Protein AF-A0A9Q5NAJ9-F1 (afdb_monomer)

Mean predicted aligned error: 7.64 Å

InterPro domains:
  IPR003607 HD/PDEase domain [SM00471] (36-168)
  IPR003607 HD/PDEase domain [cd00077] (39-171)

Sequence (338 aa):
MRSSSTNMTVNYPSEAEARVILAAEIFMKQAMATYDPSHDAHHVQRVRRTALAIAKSCVPKPDLLVIELAALLHDVLDKKYVSPQAAIDPCAFLKTFFESVESHVDLLSDGRATLLVKIIENVSWSTEKKLRVQGKITDWHKTCLELHCVQDADRLDAIGAFSIMRCAGYSCTINRPLHVATEDPASGETAVAHFHDKLLKIKDSLKTDLGKKLGHERHNFRHAHLVQTHDLDHPGFKVENLFVAQAHPDLDADRLDAIGAFGIMRCAGYSCTINRPLHVATEDPASGETAVAHFHDKLLKIKDSLKTDLGKKLGHERHNFMLSFLNALNKEYAIVAQ

Structure (mmCIF, N/CA/C/O backbone):
data_AF-A0A9Q5NAJ9-F1
#
_entry.id   AF-A0A9Q5NAJ9-F1
#
loop_
_atom_site.group_PDB
_atom_site.id
_atom_site.type_symbol
_atom_site.label_atom_id
_atom_site.label_alt_id
_atom_site.label_comp_id
_atom_site.label_asym_id
_atom_site.label_entity_id
_atom_site.label_seq_id
_atom_site.pdbx_PDB_ins_code
_atom_site.Cartn_x
_atom_site.Cartn_y
_atom_site.Cartn_z
_atom_site.occupancy
_atom_site.B_iso_or_equiv
_atom_site.auth_seq_id
_atom_site.auth_comp_id
_atom_site.auth_asym_id
_atom_site.auth_atom_id
_atom_site.pdbx_PDB_model_num
ATOM 1 N N . MET A 1 1 ? -40.824 -29.727 23.036 1.00 40.41 1 MET A N 1
ATOM 2 C CA . MET A 1 1 ? -39.988 -28.516 23.177 1.00 40.41 1 MET A CA 1
ATOM 3 C C . MET A 1 1 ? -38.569 -28.834 22.723 1.00 40.41 1 MET A C 1
ATOM 5 O O . MET A 1 1 ? -37.819 -29.450 23.463 1.00 40.41 1 MET A O 1
ATOM 9 N N . ARG A 1 2 ? -38.218 -28.483 21.486 1.00 35.16 2 ARG A N 1
ATOM 10 C CA . ARG A 1 2 ? -36.827 -28.355 21.032 1.00 35.16 2 ARG A CA 1
ATOM 11 C C . ARG A 1 2 ? -36.781 -27.027 20.290 1.00 35.16 2 ARG A C 1
ATOM 13 O O . ARG A 1 2 ? -37.346 -26.928 19.207 1.00 35.16 2 ARG A O 1
ATOM 20 N N . SER A 1 3 ? -36.243 -25.995 20.934 1.00 36.88 3 SER A N 1
ATOM 21 C CA . SER A 1 3 ? -36.006 -24.711 20.287 1.00 36.88 3 SER A CA 1
ATOM 22 C C . SER A 1 3 ? -34.869 -24.900 19.288 1.00 36.88 3 SER A C 1
ATOM 24 O O . SER A 1 3 ? -33.740 -25.217 19.655 1.00 36.88 3 SER A O 1
ATOM 26 N N . SER A 1 4 ? -35.182 -24.751 18.006 1.00 39.50 4 SER A N 1
ATOM 27 C CA . SER A 1 4 ? -34.179 -24.587 16.966 1.00 39.50 4 SER A CA 1
ATOM 28 C C . SER A 1 4 ? -33.559 -23.202 17.136 1.00 39.50 4 SER A C 1
ATOM 30 O O . SER A 1 4 ? -34.142 -22.202 16.718 1.00 39.50 4 SER A O 1
ATOM 32 N N . SER A 1 5 ? -32.398 -23.129 17.785 1.00 39.03 5 SER A N 1
ATOM 33 C CA . SER A 1 5 ? -31.541 -21.949 17.723 1.00 39.03 5 SER A CA 1
ATOM 34 C C . SER A 1 5 ? -31.019 -21.831 16.293 1.00 39.03 5 SER A C 1
ATOM 36 O O . SER A 1 5 ? -30.076 -22.517 15.896 1.00 39.03 5 SER A O 1
ATOM 38 N N . THR A 1 6 ? -31.679 -21.004 15.491 1.00 40.12 6 THR A N 1
ATOM 39 C CA . THR A 1 6 ? -31.156 -20.537 14.212 1.00 40.12 6 THR A CA 1
ATOM 40 C C . THR A 1 6 ? -29.818 -19.856 14.474 1.00 40.12 6 THR A C 1
ATOM 42 O O . THR A 1 6 ? -29.776 -18.786 15.080 1.00 40.12 6 THR A O 1
ATOM 45 N N . ASN A 1 7 ? -28.728 -20.491 14.038 1.00 39.38 7 ASN A N 1
ATOM 46 C CA . ASN A 1 7 ? -27.424 -19.858 13.872 1.00 39.38 7 ASN A CA 1
ATOM 47 C C . ASN A 1 7 ? -27.598 -18.742 12.831 1.00 39.38 7 ASN A C 1
ATOM 49 O O . ASN A 1 7 ? -27.420 -18.966 11.635 1.00 39.38 7 ASN A O 1
ATOM 53 N N . MET A 1 8 ? -28.015 -17.552 13.267 1.00 40.06 8 MET A N 1
ATOM 54 C CA . MET A 1 8 ? -27.885 -16.358 12.446 1.00 40.06 8 MET A CA 1
ATOM 55 C C . MET A 1 8 ? -26.395 -16.059 12.374 1.00 40.06 8 MET A C 1
ATOM 57 O O . MET A 1 8 ? -25.805 -15.530 13.313 1.00 40.06 8 MET A O 1
ATOM 61 N N . THR A 1 9 ? -25.765 -16.452 11.271 1.00 46.22 9 THR A N 1
ATOM 62 C CA . THR A 1 9 ? -24.499 -15.858 10.859 1.00 46.22 9 THR A CA 1
ATOM 63 C C . THR A 1 9 ? -24.754 -14.364 10.733 1.00 46.22 9 THR A C 1
ATOM 65 O O . THR A 1 9 ? -25.388 -13.926 9.773 1.00 46.22 9 THR A O 1
ATOM 68 N N . VAL A 1 10 ? -24.343 -13.587 11.734 1.00 55.72 10 VAL A N 1
ATOM 69 C CA . VAL A 1 10 ? -24.345 -12.130 11.632 1.00 55.72 10 VAL A CA 1
ATOM 70 C C . VAL A 1 10 ? -23.336 -11.805 10.536 1.00 55.72 10 VAL A C 1
ATOM 72 O O . VAL A 1 10 ? -22.127 -11.926 10.737 1.00 55.72 10 VAL A O 1
ATOM 75 N N . ASN A 1 11 ? -23.837 -11.530 9.333 1.00 80.62 11 ASN A N 1
ATOM 76 C CA . ASN A 1 11 ? -22.999 -11.119 8.219 1.00 80.62 11 ASN A CA 1
ATOM 77 C C . ASN A 1 11 ? -22.464 -9.727 8.542 1.00 80.62 11 ASN A C 1
ATOM 79 O O . ASN A 1 11 ? -23.234 -8.794 8.746 1.00 80.62 11 ASN A O 1
ATOM 83 N N . TYR A 1 12 ? -21.143 -9.618 8.612 1.00 88.69 12 TYR A N 1
ATOM 84 C CA . TYR A 1 12 ? -20.464 -8.338 8.685 1.00 88.69 12 TYR A CA 1
ATOM 85 C C . TYR A 1 12 ? -20.396 -7.710 7.281 1.00 88.69 12 TYR A C 1
ATOM 87 O O . TYR A 1 12 ? -20.051 -8.427 6.333 1.00 88.69 12 TYR A O 1
ATOM 95 N N . PRO A 1 13 ? -20.639 -6.396 7.137 1.00 92.81 13 PRO A N 1
ATOM 96 C CA . PRO A 1 13 ? -21.094 -5.469 8.176 1.00 92.81 13 PRO A CA 1
ATOM 97 C C . PRO A 1 13 ? -22.622 -5.500 8.364 1.00 92.81 13 PRO A C 1
ATOM 99 O O . PRO A 1 13 ? -23.375 -5.737 7.419 1.00 92.81 13 PRO A O 1
ATOM 102 N N . SER A 1 14 ? -23.090 -5.187 9.572 1.00 92.06 14 SER A N 1
ATOM 103 C CA . SER A 1 14 ? -24.481 -4.775 9.805 1.00 92.06 14 SER A CA 1
ATOM 104 C C . SER A 1 14 ? -24.778 -3.426 9.133 1.00 92.06 14 SER A C 1
ATOM 106 O O . SER A 1 14 ? -23.869 -2.663 8.806 1.00 92.06 14 SER A O 1
ATOM 108 N N . GLU A 1 15 ? -26.055 -3.070 8.961 1.00 90.50 15 GLU A N 1
ATOM 109 C CA . GLU A 1 15 ? -26.430 -1.778 8.358 1.00 90.50 15 GLU A CA 1
ATOM 110 C C . GLU A 1 15 ? -25.879 -0.568 9.124 1.00 90.50 15 GLU A C 1
ATOM 112 O O . GLU A 1 15 ? -25.517 0.444 8.524 1.00 90.50 15 GLU A O 1
ATOM 117 N N . ALA A 1 16 ? -25.823 -0.658 10.455 1.00 90.12 16 ALA A N 1
ATOM 118 C CA . ALA A 1 16 ? -25.292 0.412 11.289 1.00 90.12 16 ALA A CA 1
ATOM 119 C C . ALA A 1 16 ? -23.770 0.540 11.117 1.00 90.12 16 ALA A C 1
ATOM 121 O O . ALA A 1 16 ? -23.272 1.650 10.944 1.00 90.12 16 ALA A O 1
ATOM 122 N N . GLU A 1 17 ? -23.050 -0.584 11.071 1.00 93.19 17 GLU A N 1
ATOM 123 C CA . GLU A 1 17 ? -21.610 -0.620 10.783 1.00 93.19 17 GLU A CA 1
ATOM 124 C C . GLU A 1 17 ? -21.302 -0.083 9.382 1.00 93.19 17 GLU A C 1
ATOM 126 O O . GLU A 1 17 ? -20.403 0.740 9.222 1.00 93.19 17 GLU A O 1
ATOM 131 N N . ALA A 1 18 ? -22.099 -0.460 8.378 1.00 93.06 18 ALA A N 1
ATOM 132 C CA . ALA A 1 18 ? -21.945 0.014 7.006 1.00 93.06 18 ALA A CA 1
ATOM 133 C C . ALA A 1 18 ? -22.038 1.547 6.897 1.00 93.06 18 ALA A C 1
ATOM 135 O O . ALA A 1 18 ? -21.289 2.150 6.128 1.00 93.06 18 ALA A O 1
ATOM 136 N N . ARG A 1 19 ? -22.902 2.198 7.693 1.00 92.00 19 ARG A N 1
ATOM 137 C CA . ARG A 1 19 ? -22.997 3.670 7.738 1.00 92.00 19 ARG A CA 1
ATOM 138 C C . ARG A 1 19 ? -21.724 4.320 8.277 1.00 92.00 19 ARG A C 1
ATOM 140 O O . ARG A 1 19 ? -21.244 5.285 7.688 1.00 92.00 19 ARG A O 1
ATOM 147 N N . VAL A 1 20 ? -21.158 3.775 9.353 1.00 92.75 20 VAL A N 1
ATOM 148 C CA . VAL A 1 20 ? -19.901 4.278 9.935 1.00 92.75 20 VAL A CA 1
ATOM 149 C C . VAL A 1 20 ? -18.737 4.089 8.965 1.00 92.75 20 VAL A C 1
ATOM 151 O O . VAL A 1 20 ? -17.940 5.003 8.768 1.00 92.75 20 VAL A O 1
ATOM 154 N N . ILE A 1 21 ? -18.660 2.922 8.324 1.00 95.31 21 ILE A N 1
ATOM 155 C CA . ILE A 1 21 ? -17.633 2.606 7.326 1.00 95.31 21 ILE A CA 1
ATOM 156 C C . ILE A 1 21 ? -17.717 3.576 6.142 1.00 95.31 21 ILE A C 1
ATOM 158 O O . ILE A 1 21 ? -16.694 4.109 5.713 1.00 95.31 21 ILE A O 1
ATOM 162 N N . LEU A 1 22 ? -18.925 3.853 5.640 1.00 94.00 22 LEU A N 1
ATOM 163 C CA . LEU A 1 22 ? -19.131 4.821 4.563 1.00 94.00 22 LEU A CA 1
ATOM 164 C C . LEU A 1 22 ? -18.699 6.233 4.980 1.00 94.00 22 LEU A C 1
ATOM 166 O O . LEU A 1 22 ? -18.024 6.916 4.211 1.00 94.00 22 LEU A O 1
ATOM 170 N N . ALA A 1 23 ? -19.043 6.660 6.197 1.00 93.31 23 ALA A N 1
ATOM 171 C CA . ALA A 1 23 ? -18.616 7.952 6.724 1.00 93.31 23 ALA A CA 1
ATOM 172 C C . ALA A 1 23 ? -17.082 8.050 6.814 1.00 93.31 23 ALA A C 1
ATOM 174 O O . ALA A 1 23 ? -16.509 9.047 6.373 1.00 93.31 23 ALA A O 1
ATOM 175 N N . ALA A 1 24 ? -16.410 7.003 7.307 1.00 94.56 24 ALA A N 1
ATOM 176 C CA . ALA A 1 24 ? -14.948 6.941 7.371 1.00 94.56 24 ALA A CA 1
ATOM 177 C C . ALA A 1 24 ? -14.308 6.977 5.977 1.00 94.56 24 ALA A C 1
ATOM 179 O O . ALA A 1 24 ? -13.292 7.639 5.776 1.00 94.56 24 ALA A O 1
ATOM 180 N N . GLU A 1 25 ? -14.908 6.305 4.995 1.00 95.25 25 GLU A N 1
ATOM 181 C CA . GLU A 1 25 ? -14.427 6.322 3.616 1.00 95.25 25 GLU A CA 1
ATOM 182 C C . GLU A 1 25 ? -14.559 7.707 2.967 1.00 95.25 25 GLU A C 1
ATOM 184 O O . GLU A 1 25 ? -13.628 8.156 2.295 1.00 95.25 25 GLU A O 1
ATOM 189 N N . ILE A 1 26 ? -15.685 8.399 3.171 1.00 93.75 26 ILE A N 1
ATOM 190 C CA . ILE A 1 26 ? -15.882 9.775 2.688 1.00 93.75 26 ILE A CA 1
ATOM 191 C C . ILE A 1 26 ? -14.858 10.707 3.337 1.00 93.75 26 ILE A C 1
ATOM 193 O O . ILE A 1 26 ? -14.192 11.472 2.638 1.00 93.75 26 ILE A O 1
ATOM 197 N N . PHE A 1 27 ? -14.699 10.603 4.656 1.00 92.25 27 PHE A N 1
ATOM 198 C CA . PHE A 1 27 ? -13.746 11.398 5.420 1.00 92.25 27 PHE A CA 1
ATOM 199 C C . PHE A 1 27 ? -12.305 11.192 4.939 1.00 92.25 27 PHE A C 1
ATOM 201 O O . PHE A 1 27 ? -11.601 12.159 4.655 1.00 92.25 27 PHE A O 1
ATOM 208 N N . MET A 1 28 ? -11.889 9.935 4.766 1.00 94.50 28 MET A N 1
ATOM 209 C CA . MET A 1 28 ? -10.573 9.579 4.236 1.00 94.50 28 MET A CA 1
ATOM 210 C C . MET A 1 28 ? -10.341 10.186 2.848 1.00 94.50 28 MET A C 1
ATOM 212 O O . MET A 1 28 ? -9.320 10.836 2.629 1.00 94.50 28 MET A O 1
ATOM 216 N N . LYS A 1 29 ? -11.305 10.050 1.925 1.00 93.88 29 LYS A N 1
ATOM 217 C CA . LYS A 1 29 ? -11.188 10.607 0.566 1.00 93.88 29 LYS A CA 1
ATOM 218 C C . LYS A 1 29 ? -11.030 12.126 0.578 1.00 93.88 29 LYS A C 1
ATOM 220 O O . LYS A 1 29 ? -10.260 12.658 -0.214 1.00 93.88 29 LYS A O 1
ATOM 225 N N . GLN A 1 30 ? -11.744 12.819 1.464 1.00 91.19 30 GLN A N 1
ATOM 226 C CA . GLN A 1 30 ? -11.638 14.271 1.610 1.00 91.19 30 GLN A CA 1
ATOM 227 C C . GLN A 1 30 ? -10.281 14.684 2.184 1.00 91.19 30 GLN A C 1
ATOM 229 O O . GLN A 1 30 ? -9.636 15.581 1.645 1.00 91.19 30 GLN A O 1
ATOM 234 N N . ALA A 1 31 ? -9.827 14.016 3.245 1.00 88.69 31 ALA A N 1
ATOM 235 C CA . ALA A 1 31 ? -8.572 14.352 3.907 1.00 88.69 31 ALA A CA 1
ATOM 236 C C . ALA A 1 31 ? -7.336 14.048 3.043 1.00 88.69 31 ALA A C 1
ATOM 238 O O . ALA A 1 31 ? -6.333 14.754 3.129 1.00 88.69 31 ALA A O 1
ATOM 239 N N . MET A 1 32 ? -7.420 13.027 2.187 1.00 91.56 32 MET A N 1
ATOM 240 C CA . MET A 1 32 ? -6.320 12.580 1.329 1.00 91.56 32 MET A CA 1
ATOM 241 C C . MET A 1 32 ? -6.413 13.110 -0.109 1.00 91.56 32 MET A C 1
ATOM 243 O O . MET A 1 32 ? -5.650 12.685 -0.971 1.00 91.56 32 MET A O 1
ATOM 247 N N . ALA A 1 33 ? -7.317 14.055 -0.392 1.00 90.88 33 ALA A N 1
ATOM 248 C CA . ALA A 1 33 ? -7.539 14.581 -1.743 1.00 90.88 33 ALA A CA 1
ATOM 249 C C . ALA A 1 33 ? -6.301 15.261 -2.361 1.00 90.88 33 ALA A C 1
ATOM 251 O O . ALA A 1 33 ? -6.192 15.356 -3.581 1.00 90.88 33 ALA A O 1
ATOM 252 N N . THR A 1 34 ? -5.376 15.744 -1.527 1.00 88.62 34 THR A N 1
ATOM 253 C CA . THR A 1 34 ? -4.128 16.404 -1.945 1.00 88.62 34 THR A CA 1
ATOM 254 C C . THR A 1 34 ? -2.910 15.484 -1.908 1.00 88.62 34 THR A C 1
ATOM 256 O O . THR A 1 34 ? -1.797 15.942 -2.169 1.00 88.62 34 THR A O 1
ATOM 259 N N . TYR A 1 35 ? -3.087 14.216 -1.535 1.00 92.81 35 TYR A N 1
ATOM 260 C CA . TYR A 1 35 ? -1.986 13.266 -1.440 1.00 92.81 35 TYR A CA 1
ATOM 261 C C . TYR A 1 35 ? -1.607 12.812 -2.844 1.00 92.81 35 TYR A C 1
ATOM 263 O O . TYR A 1 35 ? -2.468 12.628 -3.704 1.00 92.81 35 TYR A O 1
ATOM 271 N N . ASP A 1 36 ? -0.312 12.612 -3.076 1.00 92.75 36 ASP A N 1
ATOM 272 C CA . ASP A 1 36 ? 0.135 12.087 -4.358 1.00 92.75 36 ASP A CA 1
ATOM 273 C C . ASP A 1 36 ? -0.191 10.581 -4.484 1.00 92.75 36 ASP A C 1
ATOM 275 O O . ASP A 1 36 ? -0.374 9.896 -3.470 1.00 92.75 36 ASP A O 1
ATOM 279 N N . PRO A 1 37 ? -0.207 10.016 -5.707 1.00 94.19 37 PRO A N 1
ATOM 280 C CA . PRO A 1 37 ? -0.621 8.631 -5.944 1.00 94.19 37 PRO A CA 1
ATOM 281 C C . PRO A 1 37 ? 0.225 7.554 -5.246 1.00 94.19 37 PRO A C 1
ATOM 283 O O . PRO A 1 37 ? -0.131 6.375 -5.242 1.00 94.19 37 PRO A O 1
ATOM 286 N N . SER A 1 38 ? 1.366 7.918 -4.651 1.00 91.81 38 SER A N 1
ATOM 287 C CA . SER A 1 38 ? 2.131 7.010 -3.802 1.00 91.81 38 SER A CA 1
ATOM 288 C C . SER A 1 38 ? 1.541 6.834 -2.399 1.00 91.81 38 SER A C 1
ATOM 290 O O . SER A 1 38 ? 1.956 5.898 -1.724 1.00 91.81 38 SER A O 1
ATOM 292 N N . HIS A 1 39 ? 0.597 7.662 -1.942 1.00 90.06 39 HIS A N 1
ATOM 293 C CA . HIS A 1 39 ? -0.079 7.531 -0.639 1.00 90.06 39 HIS A CA 1
ATOM 294 C C . HIS A 1 39 ? -1.567 7.911 -0.717 1.00 90.06 39 HIS A C 1
ATOM 296 O O . HIS A 1 39 ? -2.147 8.326 0.272 1.00 90.06 39 HIS A O 1
ATOM 302 N N . ASP A 1 40 ? -2.193 7.793 -1.883 1.00 92.38 40 ASP A N 1
ATOM 303 C CA . ASP A 1 40 ? -3.576 8.211 -2.110 1.00 92.38 40 ASP A CA 1
ATOM 304 C C . ASP A 1 40 ? -4.636 7.278 -1.481 1.00 92.38 40 ASP A C 1
ATOM 306 O O . ASP A 1 40 ? -4.357 6.246 -0.860 1.00 92.38 40 ASP A O 1
ATOM 310 N N . ALA A 1 41 ? -5.908 7.614 -1.703 1.00 94.25 41 ALA A N 1
ATOM 311 C CA . ALA A 1 41 ? -7.037 6.788 -1.293 1.00 94.25 41 ALA A CA 1
ATOM 312 C C . ALA A 1 41 ? -6.986 5.358 -1.874 1.00 94.25 41 ALA A C 1
ATOM 314 O O . ALA A 1 41 ? -7.483 4.426 -1.240 1.00 94.25 41 ALA A O 1
ATOM 315 N N . HIS A 1 42 ? -6.381 5.138 -3.049 1.00 93.56 42 HIS A N 1
ATOM 316 C CA . HIS A 1 42 ? -6.270 3.797 -3.626 1.00 93.56 42 HIS A CA 1
ATOM 317 C C . HIS A 1 42 ? -5.324 2.914 -2.811 1.00 93.56 42 HIS A C 1
ATOM 319 O O . HIS A 1 42 ? -5.617 1.731 -2.628 1.00 93.56 42 HIS A O 1
ATOM 325 N N . HIS A 1 43 ? -4.230 3.465 -2.275 1.00 94.62 43 HIS A N 1
ATOM 326 C CA . HIS A 1 43 ? -3.410 2.759 -1.288 1.00 94.62 43 HIS A CA 1
ATOM 327 C C . HIS A 1 43 ? -4.232 2.325 -0.074 1.00 94.62 43 HIS A C 1
ATOM 329 O O . HIS A 1 43 ? -4.221 1.139 0.272 1.00 94.62 43 HIS A O 1
ATOM 335 N N . VAL A 1 44 ? -4.979 3.246 0.532 1.00 95.81 44 VAL A N 1
ATOM 336 C CA . VAL A 1 44 ? -5.785 2.944 1.719 1.00 95.81 44 VAL A CA 1
ATOM 337 C C . VAL A 1 44 ? -6.809 1.849 1.436 1.00 95.81 44 VAL A C 1
ATOM 339 O O . VAL A 1 44 ? -6.976 0.933 2.240 1.00 95.81 44 VAL A O 1
ATOM 342 N N . GLN A 1 45 ? -7.443 1.866 0.262 1.00 94.50 45 GLN A N 1
ATOM 343 C CA . GLN A 1 45 ? -8.372 0.806 -0.132 1.00 94.50 45 GLN A CA 1
ATOM 344 C C . GLN A 1 45 ? -7.679 -0.559 -0.262 1.00 94.50 45 GLN A C 1
ATOM 346 O O . GLN A 1 45 ? -8.233 -1.565 0.185 1.00 94.50 45 GLN A O 1
ATOM 351 N N . ARG A 1 46 ? -6.453 -0.625 -0.806 1.00 95.25 46 ARG A N 1
ATOM 352 C CA . ARG A 1 46 ? -5.687 -1.885 -0.842 1.00 95.25 46 ARG A CA 1
ATOM 353 C C . ARG A 1 46 ? -5.358 -2.395 0.561 1.00 95.25 46 ARG A C 1
ATOM 355 O O . ARG A 1 46 ? -5.510 -3.593 0.818 1.00 95.25 46 ARG A O 1
ATOM 362 N N . VAL A 1 47 ? -4.975 -1.503 1.477 1.00 96.69 47 VAL A N 1
ATOM 363 C CA . VAL A 1 47 ? -4.708 -1.852 2.884 1.00 96.69 47 VAL A CA 1
ATOM 364 C C . VAL A 1 47 ? -5.971 -2.343 3.574 1.00 96.69 47 VAL A C 1
ATOM 366 O O . VAL A 1 47 ? -5.947 -3.427 4.144 1.00 96.69 47 VAL A O 1
ATOM 369 N N . ARG A 1 48 ? -7.091 -1.621 3.463 1.00 97.19 48 ARG A N 1
ATOM 370 C CA . ARG A 1 48 ? -8.397 -2.010 4.024 1.00 97.19 48 ARG A CA 1
ATOM 371 C C . ARG A 1 48 ? -8.774 -3.435 3.651 1.00 97.19 48 ARG A C 1
ATOM 373 O O . ARG A 1 48 ? -9.047 -4.259 4.522 1.00 97.19 48 ARG A O 1
ATOM 380 N N . ARG A 1 49 ? -8.770 -3.745 2.355 1.00 95.81 49 ARG A N 1
ATOM 381 C CA . ARG A 1 49 ? -9.215 -5.057 1.874 1.00 95.81 49 ARG A CA 1
ATOM 382 C C . ARG A 1 49 ? -8.221 -6.161 2.247 1.00 95.81 49 ARG A C 1
ATOM 384 O O . ARG A 1 49 ? -8.640 -7.232 2.676 1.00 95.81 49 ARG A O 1
ATOM 391 N N . THR A 1 50 ? -6.915 -5.878 2.209 1.00 97.00 50 THR A N 1
ATOM 392 C CA . THR A 1 50 ? -5.888 -6.812 2.709 1.00 97.00 50 THR A CA 1
ATOM 393 C C . THR A 1 50 ? -6.050 -7.076 4.210 1.00 97.00 50 THR A C 1
ATOM 395 O O . THR A 1 50 ? -5.992 -8.227 4.638 1.00 97.00 50 THR A O 1
ATOM 398 N N . ALA A 1 51 ? -6.306 -6.041 5.014 1.00 97.94 51 ALA A N 1
ATOM 399 C CA . ALA A 1 51 ? -6.504 -6.156 6.456 1.00 97.94 51 ALA A CA 1
ATOM 400 C C . ALA A 1 51 ? -7.736 -7.007 6.782 1.00 97.94 51 ALA A C 1
ATOM 402 O O . ALA A 1 51 ? -7.660 -7.881 7.641 1.00 97.94 51 ALA A O 1
ATOM 403 N N . LEU A 1 52 ? -8.837 -6.824 6.045 1.00 97.19 52 LEU A N 1
ATOM 404 C CA . LEU A 1 52 ? -10.032 -7.662 6.159 1.00 97.19 52 LEU A CA 1
ATOM 405 C C . LEU A 1 52 ? -9.772 -9.117 5.749 1.00 97.19 52 LEU A C 1
ATOM 407 O O . LEU A 1 52 ? -10.244 -10.029 6.427 1.00 97.19 52 LEU A O 1
ATOM 411 N N . ALA A 1 53 ? -9.021 -9.360 4.672 1.00 96.25 53 ALA A N 1
ATOM 412 C CA . ALA A 1 53 ? -8.653 -10.714 4.256 1.00 96.25 53 ALA A CA 1
ATOM 413 C C . ALA A 1 53 ? -7.820 -11.429 5.335 1.00 96.25 53 ALA A C 1
ATOM 415 O O . ALA A 1 53 ? -8.098 -12.580 5.678 1.00 96.25 53 ALA A O 1
ATOM 416 N N . ILE A 1 54 ? -6.852 -10.723 5.930 1.00 97.19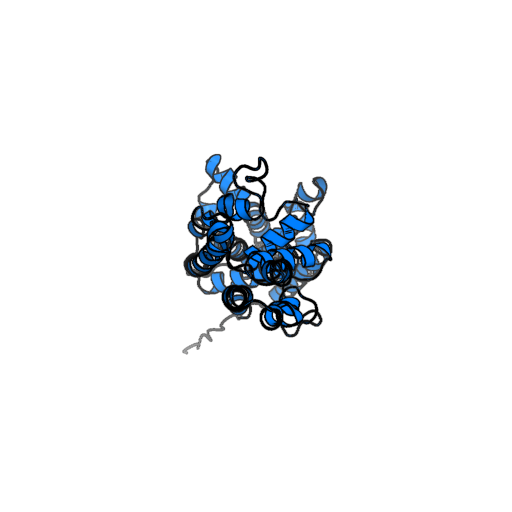 54 ILE A N 1
ATOM 417 C CA . ILE A 1 54 ? -6.068 -11.218 7.068 1.00 97.19 54 ILE A CA 1
ATOM 418 C C . ILE A 1 54 ? -6.981 -11.492 8.264 1.00 97.19 54 ILE A C 1
ATOM 420 O O . ILE A 1 54 ? -6.975 -12.607 8.783 1.00 97.19 54 ILE A O 1
ATOM 424 N N . ALA A 1 55 ? -7.821 -10.535 8.652 1.00 97.19 55 ALA A N 1
ATOM 425 C CA . ALA A 1 55 ? -8.727 -10.656 9.789 1.00 97.19 55 ALA A CA 1
ATOM 426 C C . ALA A 1 55 ? -9.668 -11.864 9.680 1.00 97.19 55 ALA A C 1
ATOM 428 O O . ALA A 1 55 ? -9.847 -12.608 10.644 1.00 97.19 55 ALA A O 1
ATOM 429 N N . LYS A 1 56 ? -10.223 -12.105 8.484 1.00 95.12 56 LYS A N 1
ATOM 430 C CA . LYS A 1 56 ? -11.084 -13.262 8.187 1.00 95.12 56 LYS A CA 1
ATOM 431 C C . LYS A 1 56 ? -10.350 -14.602 8.332 1.00 95.12 56 LYS A C 1
ATOM 433 O O . LYS A 1 56 ? -11.007 -15.610 8.587 1.00 95.12 56 LYS A O 1
ATOM 438 N N . SER A 1 57 ? -9.023 -14.619 8.175 1.00 95.44 57 SER A N 1
ATOM 439 C CA . SER A 1 57 ? -8.182 -15.815 8.332 1.00 95.44 57 SER A CA 1
ATOM 440 C C . SER A 1 57 ? -7.724 -16.081 9.774 1.00 95.44 57 SER A C 1
ATOM 442 O O . SER A 1 57 ? -7.261 -17.181 10.070 1.00 95.44 57 SER A O 1
ATOM 444 N N . CYS A 1 58 ? -7.851 -15.098 10.671 1.00 95.88 58 CYS A N 1
ATOM 445 C CA . CYS A 1 58 ? -7.366 -15.186 12.047 1.00 95.88 58 CYS A CA 1
ATOM 446 C C . CYS A 1 58 ? -8.282 -16.021 12.959 1.00 95.88 58 CYS A C 1
ATOM 448 O O . CYS A 1 58 ? -9.510 -16.016 12.834 1.00 95.88 58 CYS A O 1
ATOM 450 N N . VAL A 1 59 ? -7.662 -16.694 13.936 1.00 93.44 59 VAL A N 1
ATOM 451 C CA . VAL A 1 59 ? -8.337 -17.409 15.028 1.00 93.44 59 VAL A CA 1
ATOM 452 C C . VAL A 1 59 ? -7.651 -17.047 16.359 1.00 93.44 59 VAL A C 1
ATOM 454 O O . VAL A 1 59 ? -6.448 -17.281 16.477 1.00 93.44 59 VAL A O 1
ATOM 457 N N . PRO A 1 60 ? -8.371 -16.508 17.367 1.00 94.62 60 PRO A N 1
ATOM 458 C CA . PRO A 1 60 ? -9.788 -16.124 17.338 1.00 94.62 60 PRO A CA 1
ATOM 459 C C . PRO A 1 60 ? -10.068 -14.991 16.336 1.00 94.62 60 PRO A C 1
ATOM 461 O O . PRO A 1 60 ? -9.150 -14.296 15.902 1.00 94.62 60 PRO A O 1
ATOM 464 N N . LYS A 1 61 ? -11.340 -14.820 15.954 1.00 94.19 61 LYS A N 1
ATOM 465 C CA . LYS A 1 61 ? -11.736 -13.745 15.035 1.00 94.19 61 LYS A CA 1
ATOM 466 C C . LYS A 1 61 ? -11.601 -12.380 15.730 1.00 94.19 61 LYS A C 1
ATOM 468 O O . LYS A 1 61 ? -12.214 -12.219 16.787 1.00 94.19 61 LYS A O 1
ATOM 473 N N . PRO A 1 62 ? -10.840 -11.428 15.162 1.00 96.44 62 PRO A N 1
ATOM 474 C CA . PRO A 1 62 ? -10.750 -10.068 15.685 1.00 96.44 62 PRO A CA 1
ATOM 475 C C . PRO A 1 62 ? -11.989 -9.238 15.315 1.00 96.44 62 PRO A C 1
ATOM 477 O O . PRO A 1 62 ? -12.808 -9.661 14.492 1.00 96.44 62 PRO A O 1
ATOM 480 N N . ASP A 1 63 ? -12.109 -8.041 15.891 1.00 96.75 63 ASP A N 1
ATOM 481 C CA . ASP A 1 63 ? -13.176 -7.097 15.536 1.00 96.75 63 ASP A CA 1
ATOM 482 C C . ASP A 1 63 ? -12.952 -6.522 14.122 1.00 96.75 63 ASP A C 1
ATOM 484 O O . ASP A 1 63 ? -12.020 -5.752 13.870 1.00 96.75 63 ASP A O 1
ATOM 488 N N . LEU A 1 64 ? -13.820 -6.912 13.181 1.00 97.12 64 LEU A N 1
ATOM 489 C CA . LEU A 1 64 ? -13.726 -6.501 11.779 1.00 97.12 64 LEU A CA 1
ATOM 490 C C . LEU A 1 64 ? -13.990 -5.004 11.582 1.00 97.12 64 LEU A C 1
ATOM 492 O O . LEU A 1 64 ? -13.325 -4.399 10.741 1.00 97.12 64 LEU A O 1
ATOM 496 N N . LEU A 1 65 ? -14.887 -4.401 12.372 1.00 96.38 65 LEU A N 1
ATOM 497 C CA . LEU A 1 65 ? -15.180 -2.971 12.289 1.00 96.38 65 LEU A CA 1
ATOM 498 C C . LEU A 1 65 ? -13.965 -2.154 12.717 1.00 96.38 65 LEU A C 1
ATOM 500 O O . LEU A 1 65 ? -13.585 -1.204 12.033 1.00 96.38 65 LEU A O 1
ATOM 504 N N . VAL A 1 66 ? -13.322 -2.542 13.824 1.00 97.00 66 VAL A N 1
ATOM 505 C CA . VAL A 1 66 ? -12.101 -1.874 14.299 1.00 97.00 66 VAL A CA 1
ATOM 506 C C . VAL A 1 66 ? -11.003 -1.955 13.241 1.00 97.00 66 VAL A C 1
ATOM 508 O O . VAL A 1 66 ? -10.356 -0.952 12.953 1.00 97.00 66 VAL A O 1
ATOM 511 N N . ILE A 1 67 ? -10.802 -3.123 12.630 1.00 98.38 67 ILE A N 1
ATOM 512 C CA . ILE A 1 67 ? -9.778 -3.310 11.594 1.00 98.38 67 ILE A CA 1
ATOM 513 C C . ILE A 1 67 ? -10.073 -2.462 10.358 1.00 98.38 67 ILE A C 1
ATOM 515 O O . ILE A 1 67 ? -9.171 -1.808 9.837 1.00 98.38 67 ILE A O 1
ATOM 519 N N . GLU A 1 68 ? -11.318 -2.461 9.888 1.00 98.00 68 GLU A N 1
ATOM 520 C CA . GLU A 1 68 ? -11.713 -1.729 8.688 1.00 98.00 68 GLU A CA 1
ATOM 521 C C . GLU A 1 68 ? -11.595 -0.215 8.871 1.00 98.00 68 GLU A C 1
ATOM 523 O O . GLU A 1 68 ? -11.021 0.462 8.017 1.00 98.00 68 GLU A O 1
ATOM 528 N N . LEU A 1 69 ? -12.065 0.311 10.005 1.00 97.12 69 LEU A N 1
ATOM 529 C CA . LEU A 1 69 ? -11.945 1.731 10.332 1.00 97.12 69 LEU A CA 1
ATOM 530 C C . LEU A 1 69 ? -10.485 2.134 10.573 1.00 97.12 69 LEU A C 1
ATOM 532 O O . LEU A 1 69 ? -10.050 3.161 10.057 1.00 97.12 69 LEU A O 1
ATOM 536 N N . ALA A 1 70 ? -9.700 1.323 11.291 1.00 97.44 70 ALA A N 1
ATOM 537 C CA . ALA A 1 70 ? -8.276 1.595 11.486 1.00 97.44 70 ALA A CA 1
ATOM 538 C C . ALA A 1 70 ? -7.530 1.628 10.149 1.00 97.44 70 ALA A C 1
ATOM 540 O O . ALA A 1 70 ? -6.745 2.541 9.915 1.00 97.44 70 ALA A O 1
ATOM 541 N N . ALA A 1 71 ? -7.802 0.680 9.249 1.00 97.81 71 ALA A N 1
ATOM 542 C CA . ALA A 1 71 ? -7.199 0.664 7.925 1.00 97.81 71 ALA A CA 1
ATOM 543 C C . ALA A 1 71 ? -7.625 1.869 7.071 1.00 97.81 71 ALA A C 1
ATOM 545 O O . ALA A 1 71 ? -6.782 2.435 6.386 1.00 97.81 71 ALA A O 1
ATOM 546 N N . LEU A 1 72 ? -8.888 2.305 7.131 1.00 97.31 72 LEU A N 1
ATOM 547 C CA . LEU A 1 72 ? -9.350 3.507 6.424 1.00 97.31 72 LEU A CA 1
ATOM 548 C C . LEU A 1 72 ? -8.685 4.795 6.930 1.00 97.31 72 LEU A C 1
ATOM 550 O O . LEU A 1 72 ? -8.489 5.725 6.157 1.00 97.31 72 LEU A O 1
ATOM 554 N N . LEU A 1 73 ? -8.342 4.859 8.215 1.00 95.00 73 LEU A N 1
ATOM 555 C CA . LEU A 1 73 ? -7.919 6.100 8.867 1.00 95.00 73 LEU A CA 1
ATOM 556 C C . LEU A 1 73 ? -6.407 6.176 9.143 1.00 95.00 73 LEU A C 1
ATOM 558 O O . LEU A 1 73 ? -5.929 7.232 9.549 1.00 95.00 73 LEU A O 1
ATOM 562 N N . HIS A 1 74 ? -5.650 5.092 8.925 1.00 94.38 74 HIS A N 1
ATOM 563 C CA . HIS A 1 74 ? -4.249 4.987 9.360 1.00 94.38 74 HIS A CA 1
ATOM 564 C C . HIS A 1 74 ? -3.307 6.059 8.789 1.00 94.38 74 HIS A C 1
ATOM 566 O O . HIS A 1 74 ? -2.426 6.529 9.507 1.00 94.38 74 HIS A O 1
ATOM 572 N N . ASP A 1 75 ? -3.526 6.456 7.534 1.00 92.50 75 ASP A N 1
ATOM 573 C CA . ASP A 1 75 ? -2.643 7.355 6.778 1.00 92.50 75 ASP A CA 1
ATOM 574 C C . ASP A 1 75 ? -3.227 8.765 6.585 1.00 92.50 75 ASP A C 1
ATOM 576 O O . ASP A 1 75 ? -2.568 9.638 6.028 1.00 92.50 75 ASP A O 1
ATOM 580 N N . VAL A 1 76 ? -4.430 9.035 7.110 1.00 90.62 76 VAL A N 1
ATOM 581 C CA . VAL A 1 76 ? -5.125 10.336 6.986 1.00 90.62 76 VAL A CA 1
ATOM 582 C C . VAL A 1 76 ? -4.320 11.505 7.580 1.00 90.62 76 VAL A C 1
ATOM 584 O O . VAL A 1 76 ? -4.498 12.660 7.191 1.00 90.62 76 VAL A O 1
ATOM 587 N N . LEU A 1 77 ? -3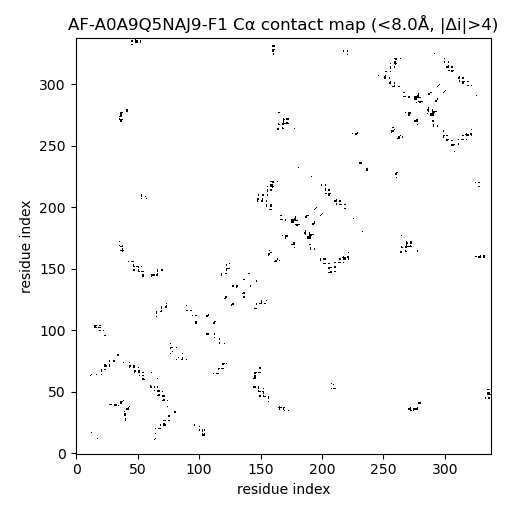.425 11.210 8.522 1.00 85.12 77 LEU A N 1
ATOM 588 C CA . LEU A 1 77 ? -2.564 12.179 9.199 1.00 85.12 77 LEU A CA 1
ATOM 589 C C . LEU A 1 77 ? -1.074 11.906 8.945 1.00 85.12 77 LEU A C 1
ATOM 591 O O . LEU A 1 77 ? -0.235 12.189 9.808 1.00 85.12 77 LEU A O 1
ATOM 595 N N . ASP A 1 78 ? -0.720 11.335 7.787 1.00 83.38 78 ASP A N 1
ATOM 596 C CA . ASP A 1 78 ? 0.687 11.132 7.441 1.00 83.38 78 ASP A CA 1
ATOM 597 C C . ASP A 1 78 ? 1.410 12.492 7.385 1.00 83.38 78 ASP A C 1
ATOM 599 O O . ASP A 1 78 ? 1.068 13.412 6.637 1.00 83.38 78 ASP A O 1
ATOM 603 N N . LYS A 1 79 ? 2.461 12.599 8.202 1.00 82.19 79 LYS A N 1
ATOM 604 C CA . LYS A 1 79 ? 3.289 13.796 8.408 1.00 82.19 79 LYS A CA 1
ATOM 605 C C . LYS A 1 79 ? 3.944 14.326 7.132 1.00 82.19 79 LYS A C 1
ATOM 607 O O . LYS A 1 79 ? 4.455 15.440 7.149 1.00 82.19 79 LYS A O 1
ATOM 612 N N . LYS A 1 80 ? 3.992 13.529 6.062 1.00 81.56 80 LYS A N 1
ATOM 613 C CA . LYS A 1 80 ? 4.470 13.959 4.741 1.00 81.56 80 LYS A CA 1
ATOM 614 C C . LYS A 1 80 ? 3.504 14.934 4.062 1.00 81.56 80 LYS A C 1
ATOM 616 O O . LYS A 1 80 ? 3.957 15.739 3.257 1.00 81.56 80 LYS A O 1
ATOM 621 N N . TYR A 1 81 ? 2.209 14.859 4.376 1.00 82.62 81 TYR A N 1
ATOM 622 C CA . TYR A 1 81 ? 1.152 15.585 3.664 1.00 82.62 81 TYR A CA 1
ATOM 623 C C . TYR A 1 81 ? 0.379 16.562 4.546 1.00 82.62 81 TYR A C 1
ATOM 625 O O . TYR A 1 81 ? -0.203 17.518 4.036 1.00 82.62 81 TYR A O 1
ATOM 633 N N . VAL A 1 82 ? 0.374 16.353 5.863 1.00 81.25 82 VAL A N 1
ATOM 634 C CA . VAL A 1 82 ? -0.285 17.264 6.803 1.00 81.25 82 VAL A CA 1
ATOM 635 C C . VAL A 1 82 ? 0.724 18.173 7.499 1.00 81.25 82 VAL A C 1
ATOM 637 O O . VAL A 1 82 ? 1.883 17.812 7.709 1.00 81.25 82 VAL A O 1
ATOM 640 N N . SER A 1 83 ? 0.282 19.373 7.885 1.00 74.19 83 SER A N 1
ATOM 641 C CA . SER A 1 83 ? 1.130 20.293 8.645 1.00 74.19 83 SER A CA 1
ATOM 642 C C . SER A 1 83 ? 1.518 19.685 10.001 1.00 74.19 83 SER A C 1
ATOM 644 O O . SER A 1 83 ? 0.743 18.908 10.572 1.00 74.19 83 SER A O 1
ATOM 646 N N . PRO A 1 84 ? 2.675 20.065 10.578 1.00 71.19 84 PRO A N 1
ATOM 647 C CA . PRO A 1 84 ? 3.065 19.603 11.904 1.00 71.19 84 PRO A CA 1
ATOM 648 C C . PRO A 1 84 ? 1.973 19.836 12.946 1.00 71.19 84 PRO A C 1
ATOM 650 O O . PRO A 1 84 ? 1.754 18.941 13.750 1.00 71.19 84 PRO A O 1
ATOM 653 N N . GLN A 1 85 ? 1.263 20.974 12.876 1.00 69.25 85 GLN A N 1
ATOM 654 C CA . GLN A 1 85 ? 0.109 21.325 13.714 1.00 69.25 85 GLN A CA 1
ATOM 655 C 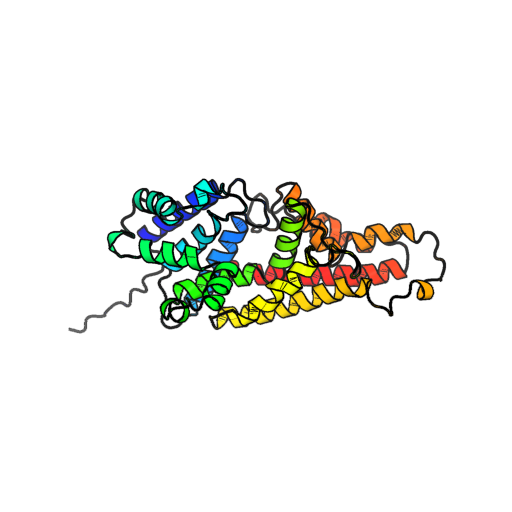C . GLN A 1 85 ? -1.066 20.348 13.579 1.00 69.25 85 GLN A C 1
ATOM 657 O O . GLN A 1 85 ? -1.640 19.962 14.593 1.00 69.25 85 GLN A O 1
ATOM 662 N N . ALA A 1 86 ? -1.408 19.926 12.360 1.00 65.81 86 ALA A N 1
ATOM 663 C CA . ALA A 1 86 ? -2.476 18.952 12.133 1.00 65.81 86 ALA A CA 1
ATOM 664 C C . ALA A 1 86 ? -2.090 17.536 12.607 1.00 65.81 86 ALA A C 1
ATOM 666 O O . ALA A 1 86 ? -2.949 16.779 13.046 1.00 65.81 86 ALA A O 1
ATOM 667 N N . ALA A 1 87 ? -0.797 17.195 12.588 1.00 68.00 87 ALA A N 1
ATOM 668 C CA . ALA A 1 87 ? -0.281 15.910 13.066 1.00 68.00 87 ALA A CA 1
ATOM 669 C C . ALA A 1 87 ? -0.035 15.834 14.589 1.00 68.00 87 ALA A C 1
ATOM 671 O O . ALA A 1 87 ? 0.421 14.787 15.060 1.00 68.00 87 ALA A O 1
ATOM 672 N N . ILE A 1 88 ? -0.258 16.915 15.357 1.00 66.81 88 ILE A N 1
ATOM 673 C CA . ILE A 1 88 ? 0.059 16.954 16.803 1.00 66.81 88 ILE A CA 1
ATOM 674 C C . ILE A 1 88 ? -0.855 16.026 17.597 1.00 66.81 88 ILE A C 1
ATOM 676 O O . ILE A 1 88 ? -0.373 15.339 18.496 1.00 66.81 88 ILE A O 1
ATOM 680 N N . ASP A 1 89 ? -2.147 16.007 17.268 1.00 72.50 89 ASP A N 1
ATOM 681 C CA . ASP A 1 89 ? -3.144 15.264 18.035 1.00 72.50 89 ASP A CA 1
ATOM 682 C C . ASP A 1 89 ? -4.082 14.452 17.123 1.00 72.50 89 ASP A C 1
ATOM 684 O O . ASP A 1 89 ? -5.219 14.857 16.848 1.00 72.50 89 ASP A O 1
ATOM 688 N N . PRO A 1 90 ? -3.613 13.282 16.642 1.00 73.12 90 PRO A N 1
ATOM 689 C CA . PRO A 1 90 ? -4.449 12.341 15.906 1.00 73.12 90 PRO A CA 1
ATOM 690 C C . PRO A 1 90 ? -5.700 11.919 16.672 1.00 73.12 90 PRO A C 1
ATOM 692 O O . PRO A 1 90 ? -6.742 11.680 16.063 1.00 73.12 90 PRO A O 1
ATOM 695 N N . CYS A 1 91 ? -5.611 11.856 18.004 1.00 71.19 91 CYS A N 1
ATOM 696 C CA . CYS A 1 91 ? -6.732 11.504 18.858 1.00 71.19 91 CYS A CA 1
ATOM 697 C C . CYS A 1 91 ? -7.840 12.554 18.751 1.00 71.19 91 CYS A C 1
ATOM 699 O O . CYS A 1 91 ? -8.970 12.199 18.433 1.00 71.19 91 CYS A O 1
ATOM 701 N N . ALA A 1 92 ? -7.532 13.843 18.925 1.00 74.94 92 ALA A N 1
ATOM 702 C CA . ALA A 1 92 ? -8.522 14.917 18.811 1.00 74.94 92 ALA A CA 1
ATOM 703 C C . ALA A 1 92 ? -9.148 15.005 17.408 1.00 74.94 92 ALA A C 1
ATOM 705 O O . ALA A 1 92 ? -10.365 15.172 17.274 1.00 74.94 92 ALA A O 1
ATOM 706 N N . PHE A 1 93 ? -8.334 14.844 16.361 1.00 77.94 93 PHE A N 1
ATOM 707 C CA . PHE A 1 93 ? -8.810 14.878 14.979 1.00 77.94 93 PHE A CA 1
ATOM 708 C C . PHE A 1 93 ? -9.805 13.746 14.688 1.00 77.94 93 PHE A C 1
ATOM 710 O O . PHE A 1 93 ? -10.908 13.988 14.198 1.00 77.94 93 PHE A O 1
ATOM 717 N N . LEU A 1 94 ? -9.457 12.511 15.060 1.00 81.38 94 LEU A N 1
ATOM 718 C CA . LEU A 1 94 ? -10.325 11.350 14.856 1.00 81.38 94 LEU A CA 1
ATOM 719 C C . LEU A 1 94 ? -11.515 11.330 15.816 1.00 81.38 94 LEU A C 1
ATOM 721 O O . LEU A 1 94 ? -12.581 10.838 15.458 1.00 81.38 94 LEU A O 1
ATOM 725 N N . LYS A 1 95 ? -11.375 11.906 17.014 1.00 77.69 95 LYS A N 1
ATOM 726 C CA . LYS A 1 95 ? -12.485 12.054 17.956 1.00 77.69 95 LYS A CA 1
ATOM 727 C C . LYS A 1 95 ? -13.588 12.931 17.377 1.00 77.69 95 LYS A C 1
ATOM 729 O O . LYS A 1 95 ? -14.749 12.558 17.472 1.00 77.69 95 LYS A O 1
ATOM 734 N N . THR A 1 96 ? -13.219 14.025 16.710 1.00 79.44 96 THR A N 1
ATOM 735 C CA . THR A 1 96 ? -14.181 14.883 15.999 1.00 79.44 96 THR A CA 1
ATOM 736 C C . THR A 1 96 ? -14.943 14.089 14.933 1.00 79.44 96 THR A C 1
ATOM 738 O O . THR A 1 96 ? -16.156 14.231 14.805 1.00 79.44 96 THR A O 1
ATOM 741 N N . PHE A 1 97 ? -14.256 13.194 14.211 1.00 85.50 97 PHE A N 1
ATOM 742 C CA . PHE A 1 97 ? -14.917 12.261 13.298 1.00 85.50 97 PHE A CA 1
ATOM 743 C C . PHE A 1 97 ? -15.890 11.332 14.044 1.00 85.50 97 PHE A C 1
ATOM 745 O O . PHE A 1 97 ? -17.066 11.305 13.690 1.00 85.50 97 PHE A O 1
ATOM 752 N N . PHE A 1 98 ? -15.459 10.634 15.100 1.00 83.81 98 PHE A N 1
ATOM 753 C CA . PHE A 1 98 ? -16.327 9.717 15.856 1.00 83.81 98 PHE A CA 1
ATOM 754 C C . PHE A 1 98 ? -17.545 10.407 16.489 1.00 83.81 98 PHE A C 1
ATOM 756 O O . PHE A 1 98 ? -18.612 9.806 16.538 1.00 83.81 98 PHE A O 1
ATOM 763 N N . GLU A 1 99 ? -17.410 11.661 16.926 1.00 82.12 99 GLU A N 1
ATOM 764 C CA . GLU A 1 99 ? -18.516 12.483 17.436 1.00 82.12 99 GLU A CA 1
ATOM 765 C C . GLU A 1 99 ? -19.486 12.930 16.320 1.00 82.12 99 GLU A C 1
ATOM 767 O O . GLU A 1 99 ? -20.667 13.139 16.586 1.00 82.12 99 GLU A O 1
ATOM 772 N N . SER A 1 100 ? -19.019 13.052 15.071 1.00 79.88 100 SER A N 1
ATOM 773 C CA . SER A 1 100 ? -19.842 13.482 13.926 1.00 79.88 100 SER A CA 1
ATOM 774 C C . SER A 1 100 ? -20.639 12.357 13.257 1.00 79.88 100 SER A C 1
ATOM 776 O O . SER A 1 100 ? -21.552 12.627 12.473 1.00 79.88 100 SER A O 1
ATOM 778 N N . VAL A 1 101 ? -20.294 11.093 13.524 1.00 80.62 101 VAL A N 1
ATOM 779 C CA . VAL A 1 101 ? -20.939 9.948 12.877 1.00 80.62 101 VAL A CA 1
ATOM 780 C C . VAL A 1 101 ? -22.256 9.639 13.579 1.00 80.62 101 VAL A C 1
ATOM 782 O O . VAL A 1 101 ? -22.300 8.972 14.610 1.00 80.62 101 VAL A O 1
ATOM 785 N N . GLU A 1 102 ? -23.358 10.076 12.975 1.00 71.62 102 GLU A N 1
ATOM 786 C CA . GLU A 1 102 ? -24.700 9.688 13.401 1.00 71.62 102 GLU A CA 1
ATOM 787 C C . GLU A 1 102 ? -24.957 8.225 12.994 1.00 71.62 102 GLU A C 1
ATOM 789 O O . GLU A 1 102 ? -25.372 7.904 11.877 1.00 71.62 102 GLU A O 1
ATOM 794 N N . SER A 1 103 ? -24.644 7.294 13.894 1.00 69.19 103 SER A N 1
ATOM 795 C CA . SER A 1 103 ? -24.912 5.871 13.699 1.00 69.19 103 SER A CA 1
ATOM 796 C C . SER A 1 103 ? -25.480 5.242 14.965 1.00 69.19 103 SER A C 1
ATOM 798 O O . SER A 1 103 ? -25.251 5.715 16.072 1.00 69.19 103 SER A O 1
ATOM 800 N N . HIS A 1 104 ? -26.187 4.120 14.817 1.00 74.31 104 HIS A N 1
ATOM 801 C CA . HIS A 1 104 ? -26.585 3.299 15.966 1.00 74.31 104 HIS A CA 1
ATOM 802 C C . HIS A 1 104 ? -25.404 2.501 16.562 1.00 74.31 104 HIS A C 1
ATOM 804 O O . HIS A 1 104 ? -25.627 1.613 17.380 1.00 74.31 104 HIS A O 1
ATOM 810 N N . VAL A 1 105 ? -24.164 2.780 16.138 1.00 76.12 105 VAL A N 1
ATOM 811 C CA . VAL A 1 105 ? -22.938 2.201 16.690 1.00 76.12 105 VAL A CA 1
ATOM 812 C C . VAL A 1 105 ? -22.245 3.259 17.547 1.00 76.12 105 VAL A C 1
ATOM 814 O O . VAL A 1 105 ? -21.666 4.210 17.026 1.00 76.12 105 VAL A O 1
ATOM 817 N N . ASP A 1 106 ? -22.279 3.086 18.866 1.00 81.88 106 ASP A N 1
ATOM 818 C CA . ASP A 1 106 ? -21.602 3.991 19.798 1.00 81.88 106 ASP A CA 1
ATOM 819 C C . ASP A 1 106 ? -20.150 3.548 20.033 1.00 81.88 106 ASP A C 1
ATOM 821 O O . ASP A 1 106 ? -19.828 2.893 21.026 1.00 81.88 106 ASP A O 1
ATOM 825 N N . LEU A 1 107 ? -19.272 3.924 19.096 1.00 83.12 107 LEU A N 1
ATOM 826 C CA . LEU A 1 107 ? -17.832 3.640 19.168 1.00 83.12 107 LEU A CA 1
ATOM 827 C C . LEU A 1 107 ? -17.142 4.282 20.383 1.00 83.12 107 LEU A C 1
ATOM 829 O O . LEU A 1 107 ? -16.041 3.868 20.757 1.00 83.12 107 LEU A O 1
ATOM 833 N N . LEU A 1 108 ? -17.723 5.342 20.954 1.00 80.69 108 LEU A N 1
ATOM 834 C CA . LEU A 1 108 ? -17.132 6.062 22.079 1.00 80.69 108 LEU A CA 1
ATOM 835 C C . LEU A 1 108 ? -17.388 5.296 23.375 1.00 80.69 108 LEU A C 1
ATOM 837 O O . LEU A 1 108 ? -16.438 4.985 24.097 1.00 80.69 108 LEU A O 1
ATOM 841 N N . SER A 1 109 ? -18.649 4.958 23.646 1.00 81.62 109 SER A N 1
ATOM 842 C CA . SER A 1 109 ? -19.036 4.288 24.891 1.00 81.62 109 SER A CA 1
ATOM 843 C C . SER A 1 109 ? -18.606 2.820 24.939 1.00 81.62 109 SER A C 1
ATOM 845 O O . SER A 1 109 ? -18.331 2.312 26.025 1.00 81.62 109 SER A O 1
ATOM 847 N N . ASP A 1 110 ? -18.505 2.133 23.795 1.00 85.25 110 ASP A N 1
ATOM 848 C CA . ASP A 1 110 ? -18.044 0.735 23.745 1.00 85.25 110 ASP A CA 1
ATOM 849 C C . ASP A 1 110 ? -16.509 0.576 23.769 1.00 85.25 110 ASP A C 1
ATOM 851 O O . ASP A 1 110 ? -15.990 -0.539 23.858 1.00 85.25 110 ASP A O 1
ATOM 855 N N . GLY A 1 111 ? -15.770 1.691 23.733 1.00 87.06 111 GLY A N 1
ATOM 856 C CA . GLY A 1 111 ? -14.311 1.732 23.822 1.00 87.06 111 GLY A CA 1
ATOM 857 C C . GLY A 1 111 ? -13.570 1.501 22.500 1.00 87.06 111 GLY A C 1
ATOM 858 O O . GLY A 1 111 ? -12.340 1.654 22.470 1.00 87.06 111 GLY A O 1
ATOM 859 N N . ARG A 1 112 ? -14.261 1.197 21.392 1.00 91.75 112 ARG A N 1
ATOM 860 C CA . ARG A 1 112 ? -13.613 0.950 20.092 1.00 91.75 112 ARG A CA 1
ATOM 861 C C . ARG A 1 112 ? -12.911 2.181 19.540 1.00 91.75 112 ARG A C 1
ATOM 863 O O . ARG A 1 112 ? -11.825 2.036 18.990 1.00 91.75 112 ARG A O 1
ATOM 870 N N . ALA A 1 113 ? -13.429 3.388 19.766 1.00 89.62 113 ALA A N 1
ATOM 871 C CA . ALA A 1 113 ? -12.760 4.636 19.384 1.00 89.62 113 ALA A CA 1
ATOM 872 C C . ALA A 1 113 ? -11.372 4.780 20.036 1.00 89.62 113 ALA A C 1
ATOM 874 O O . ALA A 1 113 ? -10.404 5.161 19.378 1.00 89.62 113 ALA A O 1
ATOM 875 N N . THR A 1 114 ? -11.241 4.405 21.314 1.00 90.62 114 THR A N 1
ATOM 876 C CA . THR A 1 114 ? -9.950 4.451 22.023 1.00 90.62 114 THR A CA 1
ATOM 877 C C . THR A 1 114 ? -8.976 3.418 21.456 1.00 90.62 114 THR A C 1
ATOM 879 O O . THR A 1 114 ? -7.795 3.710 21.257 1.00 90.62 114 THR A O 1
ATOM 882 N N . LEU A 1 115 ? -9.465 2.209 21.160 1.00 94.00 115 LEU A N 1
ATOM 883 C CA . LEU A 1 115 ? -8.659 1.172 20.518 1.00 94.00 115 LEU A CA 1
ATOM 884 C C . LEU A 1 115 ? -8.206 1.595 19.110 1.00 94.00 115 LEU A C 1
ATOM 886 O O . LEU A 1 115 ? -7.035 1.412 18.782 1.00 94.00 115 LEU A O 1
ATOM 890 N N . LEU A 1 116 ? -9.092 2.204 18.317 1.00 93.94 116 LEU A N 1
ATOM 891 C CA . LEU A 1 116 ? -8.810 2.711 16.971 1.00 93.94 116 LEU A CA 1
ATOM 892 C C . LEU A 1 116 ? -7.664 3.721 16.971 1.00 93.94 116 LEU A C 1
ATOM 894 O O . LEU A 1 116 ? -6.683 3.524 16.256 1.00 93.94 116 LEU A O 1
ATOM 898 N N . VAL A 1 117 ? -7.748 4.755 17.814 1.00 90.88 117 VAL A N 1
ATOM 899 C CA . VAL A 1 117 ? -6.680 5.761 17.943 1.00 90.88 117 VAL A CA 1
ATOM 900 C C . VAL A 1 117 ? -5.357 5.086 18.303 1.00 90.88 117 VAL A C 1
ATOM 902 O O . VAL A 1 117 ? -4.340 5.313 17.647 1.00 90.88 117 VAL A O 1
ATOM 905 N N . LYS A 1 118 ? -5.375 4.176 19.283 1.00 94.31 118 LYS A N 1
ATOM 906 C CA . LYS A 1 118 ? -4.173 3.458 19.714 1.00 94.31 118 LYS A CA 1
ATOM 907 C C . LYS A 1 118 ? -3.571 2.595 18.599 1.00 94.31 118 LYS A C 1
ATOM 909 O O . LYS A 1 118 ? -2.347 2.497 18.507 1.00 94.31 118 LYS A O 1
ATOM 914 N N . ILE A 1 119 ? -4.392 1.960 17.759 1.00 96.00 119 ILE A N 1
ATOM 915 C CA . ILE A 1 119 ? -3.922 1.196 16.593 1.00 96.00 119 ILE A CA 1
ATOM 916 C C . ILE A 1 119 ? -3.264 2.131 15.578 1.00 96.00 119 ILE A C 1
ATOM 918 O O . ILE A 1 119 ? -2.132 1.867 15.172 1.00 96.00 119 ILE A O 1
ATOM 922 N N . ILE A 1 120 ? -3.931 3.227 15.215 1.00 93.00 120 ILE A N 1
ATOM 923 C CA . ILE A 1 120 ? -3.459 4.188 14.206 1.00 93.00 120 ILE A CA 1
ATOM 924 C C . ILE A 1 120 ? -2.105 4.784 14.608 1.00 93.00 120 ILE A C 1
ATOM 926 O O . ILE A 1 120 ? -1.173 4.808 13.808 1.00 93.00 120 ILE A O 1
ATOM 930 N N . GLU A 1 121 ? -1.924 5.147 15.878 1.00 91.25 121 GLU A N 1
ATOM 931 C CA . GLU A 1 121 ? -0.642 5.663 16.374 1.00 91.25 121 GLU A CA 1
ATOM 932 C C . GLU A 1 121 ? 0.504 4.639 16.308 1.00 91.25 121 GLU A C 1
ATOM 934 O O . GLU A 1 121 ? 1.677 5.017 16.254 1.00 91.25 121 GLU A O 1
ATOM 939 N N . ASN A 1 122 ? 0.187 3.341 16.302 1.00 94.31 122 ASN A N 1
ATOM 940 C CA . ASN A 1 122 ? 1.159 2.251 16.399 1.00 94.31 122 ASN A CA 1
ATOM 941 C C . ASN A 1 122 ? 1.298 1.421 15.116 1.00 94.31 122 ASN A C 1
ATOM 943 O O . ASN A 1 122 ? 2.118 0.502 15.079 1.00 94.31 122 ASN A O 1
ATOM 947 N N . VAL A 1 123 ? 0.556 1.736 14.052 1.00 94.50 123 VAL A N 1
ATOM 948 C CA . VAL A 1 123 ? 0.570 0.965 12.800 1.00 94.50 123 VAL A CA 1
ATOM 949 C C . VAL A 1 123 ? 1.913 1.077 12.061 1.00 94.50 123 VAL A C 1
ATOM 951 O O . VAL A 1 123 ? 2.490 0.077 11.627 1.00 94.50 123 VAL A O 1
ATOM 954 N N . SER A 1 124 ? 2.485 2.281 12.007 1.00 91.25 124 SER A N 1
ATOM 955 C CA . SER A 1 124 ? 3.667 2.564 11.194 1.00 91.25 124 SER A CA 1
ATOM 956 C C . SER A 1 124 ? 4.880 1.722 11.601 1.00 91.25 124 SER A C 1
ATOM 958 O O . SER A 1 124 ? 5.265 1.649 12.774 1.00 91.25 124 SER A O 1
ATOM 960 N N . TRP A 1 125 ? 5.570 1.159 10.603 1.00 90.50 125 TRP 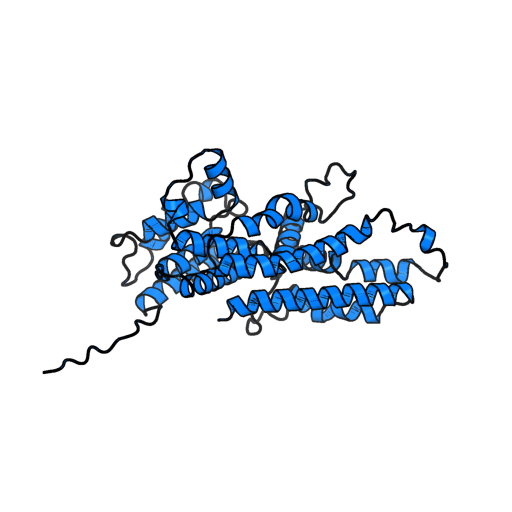A N 1
ATOM 961 C CA . TRP A 1 125 ? 6.835 0.439 10.798 1.00 90.50 125 TRP A CA 1
ATOM 962 C C . TRP A 1 125 ? 7.886 1.274 11.546 1.00 90.50 125 TRP A C 1
ATOM 964 O O . TRP A 1 125 ? 8.605 0.759 12.404 1.00 90.50 125 TRP A O 1
ATOM 974 N N . SER A 1 126 ? 7.968 2.575 11.246 1.00 88.00 126 SER A N 1
ATOM 975 C CA . SER A 1 126 ? 8.933 3.477 11.883 1.00 88.00 126 SER A CA 1
ATOM 976 C C . SER A 1 126 ? 8.628 3.667 13.370 1.00 88.00 126 SER A C 1
ATOM 978 O O . SER A 1 126 ? 9.554 3.681 14.186 1.00 88.00 126 SER A O 1
ATOM 980 N N . THR A 1 127 ? 7.343 3.756 13.733 1.00 91.12 127 THR A N 1
ATOM 981 C CA . THR A 1 127 ? 6.908 3.832 15.132 1.00 91.12 127 THR A CA 1
ATOM 982 C C . THR A 1 127 ? 7.266 2.552 15.876 1.00 91.12 127 THR A C 1
ATOM 984 O O . THR A 1 127 ? 7.931 2.622 16.909 1.00 91.12 127 THR A O 1
ATOM 987 N N . GLU A 1 128 ? 6.927 1.379 15.330 1.00 92.81 128 GLU A N 1
ATOM 988 C CA . GLU A 1 128 ? 7.260 0.105 15.978 1.00 92.81 128 GLU A CA 1
ATOM 989 C C . GLU A 1 128 ? 8.778 -0.062 16.158 1.00 92.81 128 GLU A C 1
ATOM 991 O O . GLU A 1 128 ? 9.238 -0.443 17.237 1.00 92.81 128 GLU A O 1
ATOM 996 N N . LYS A 1 129 ? 9.580 0.274 15.136 1.00 91.38 129 LYS A N 1
ATOM 997 C CA . LYS A 1 129 ? 11.049 0.233 15.223 1.00 91.38 129 LYS A CA 1
ATOM 998 C C . LYS A 1 129 ? 11.566 1.125 16.356 1.00 91.38 129 LYS A C 1
ATOM 1000 O O . LYS A 1 129 ? 12.403 0.680 17.141 1.00 91.38 129 LYS A O 1
ATOM 1005 N N . LYS A 1 130 ? 11.058 2.358 16.467 1.00 93.75 130 LYS A N 1
ATOM 1006 C CA . LYS A 1 130 ? 11.422 3.300 17.538 1.00 93.75 130 LYS A CA 1
ATOM 1007 C C . LYS A 1 130 ? 11.046 2.752 18.917 1.00 93.75 130 LYS A C 1
ATOM 1009 O O . LYS A 1 130 ? 11.880 2.771 19.818 1.00 93.75 130 LYS A O 1
ATOM 1014 N N . LEU A 1 131 ? 9.826 2.241 19.082 1.00 95.25 131 LEU A N 1
ATOM 1015 C CA . LEU A 1 131 ? 9.360 1.674 20.351 1.00 95.25 131 LEU A CA 1
ATOM 1016 C C . LEU A 1 131 ? 10.187 0.456 20.772 1.00 95.25 131 LEU A C 1
ATOM 1018 O O . LEU A 1 131 ? 10.505 0.321 21.951 1.00 95.25 131 LEU A O 1
ATOM 1022 N N . ARG A 1 132 ? 10.593 -0.390 19.817 1.00 93.25 132 ARG A N 1
ATOM 1023 C CA . ARG A 1 132 ? 11.459 -1.549 20.071 1.00 93.25 132 ARG A CA 1
ATOM 1024 C C . ARG A 1 132 ? 12.823 -1.133 20.613 1.00 93.25 132 ARG A C 1
ATOM 1026 O O . ARG A 1 132 ? 13.242 -1.662 21.634 1.00 93.25 132 ARG A O 1
ATOM 1033 N N . VAL A 1 133 ? 13.476 -0.159 19.977 1.00 94.88 133 VAL A N 1
ATOM 1034 C CA . VAL A 1 133 ? 14.774 0.372 20.440 1.00 94.88 133 VAL A CA 1
ATOM 1035 C C . VAL A 1 133 ? 14.655 1.012 21.826 1.00 94.88 133 VAL A C 1
ATOM 1037 O O . VAL A 1 133 ? 15.556 0.881 22.643 1.00 94.88 133 VAL A O 1
ATOM 1040 N N . GLN A 1 134 ? 13.531 1.668 22.115 1.00 96.56 134 GLN A N 1
ATOM 1041 C CA . GLN A 1 134 ? 13.277 2.304 23.411 1.00 96.56 134 GLN A CA 1
ATOM 1042 C C . GLN A 1 134 ? 12.799 1.334 24.506 1.00 96.56 134 GLN A C 1
ATOM 1044 O O . GLN A 1 134 ? 12.517 1.787 25.612 1.00 96.56 134 GLN A O 1
ATOM 1049 N N . GLY A 1 135 ? 12.638 0.037 24.216 1.00 95.81 135 GLY A N 1
ATOM 1050 C CA . GLY A 1 135 ? 12.096 -0.929 25.179 1.00 95.81 135 GLY A CA 1
ATOM 1051 C C . GLY A 1 135 ? 10.626 -0.684 25.556 1.00 95.81 135 GLY A C 1
ATOM 1052 O O . GLY A 1 135 ? 10.182 -1.124 26.608 1.00 95.81 135 GLY A O 1
ATOM 1053 N N . LYS A 1 136 ? 9.859 0.018 24.710 1.00 96.69 136 LYS A N 1
ATOM 1054 C CA . LYS A 1 136 ? 8.458 0.415 24.961 1.00 96.69 136 LYS A CA 1
ATOM 1055 C C . LYS A 1 136 ? 7.418 -0.514 24.327 1.00 96.69 136 LYS A C 1
ATOM 1057 O O . LYS A 1 136 ? 6.229 -0.208 24.327 1.00 96.69 136 LYS A O 1
ATOM 1062 N N . ILE A 1 137 ? 7.848 -1.647 23.774 1.00 96.38 137 ILE A N 1
ATOM 1063 C CA . ILE A 1 137 ? 6.936 -2.674 23.259 1.00 96.38 137 ILE A CA 1
ATOM 1064 C C . ILE A 1 137 ? 6.293 -3.402 24.442 1.00 96.38 137 ILE A C 1
ATOM 1066 O O . ILE A 1 137 ? 6.934 -4.195 25.128 1.00 96.38 137 ILE A O 1
ATOM 1070 N N . THR A 1 138 ? 5.013 -3.126 24.666 1.00 97.00 138 THR A N 1
ATOM 1071 C CA . THR A 1 138 ? 4.195 -3.766 25.708 1.00 97.00 138 THR A CA 1
ATOM 1072 C C . THR A 1 138 ? 3.537 -5.052 25.207 1.00 97.00 138 THR A C 1
ATOM 1074 O O . THR A 1 138 ? 3.546 -5.335 24.008 1.00 97.00 138 THR A O 1
ATOM 1077 N N . ASP A 1 139 ? 2.905 -5.813 26.102 1.00 97.25 139 ASP A N 1
ATOM 1078 C CA . ASP A 1 139 ? 2.200 -7.043 25.718 1.00 97.25 139 ASP A CA 1
ATOM 1079 C C . ASP A 1 139 ? 1.032 -6.787 24.767 1.00 97.25 139 ASP A C 1
ATOM 1081 O O . ASP A 1 139 ? 0.836 -7.562 23.840 1.00 97.25 139 ASP A O 1
ATOM 1085 N N . TRP A 1 140 ? 0.358 -5.638 24.878 1.00 97.31 140 TRP A N 1
ATOM 1086 C CA . TRP A 1 140 ? -0.679 -5.240 23.921 1.00 97.31 140 TRP A CA 1
ATOM 1087 C C . TRP A 1 140 ? -0.165 -5.211 22.471 1.00 97.31 140 TRP A C 1
ATOM 1089 O O . TRP A 1 140 ? -0.841 -5.697 21.570 1.00 97.31 140 TRP A O 1
ATOM 1099 N N . HIS A 1 141 ? 1.063 -4.733 22.233 1.00 97.44 141 HIS A N 1
ATOM 1100 C CA . HIS A 1 141 ? 1.658 -4.726 20.887 1.00 97.44 141 HIS A CA 1
ATOM 1101 C C . HIS A 1 141 ? 1.910 -6.141 20.344 1.00 97.44 141 HIS A C 1
ATOM 1103 O O . HIS A 1 141 ? 1.994 -6.341 19.129 1.00 97.44 141 HIS A O 1
ATOM 1109 N N . LYS A 1 142 ? 2.076 -7.118 21.243 1.00 95.69 142 LYS A N 1
ATOM 1110 C CA . LYS A 1 142 ? 2.361 -8.518 20.920 1.00 95.69 142 LYS A CA 1
ATOM 1111 C C . LYS A 1 142 ? 1.096 -9.364 20.792 1.00 95.69 142 LYS A C 1
ATOM 1113 O O . LYS A 1 142 ? 1.180 -10.421 20.185 1.00 95.69 142 LYS A O 1
ATOM 1118 N N . THR A 1 143 ? -0.036 -8.932 21.350 1.00 96.06 143 THR A N 1
ATOM 1119 C CA . THR A 1 143 ? -1.257 -9.753 21.430 1.00 96.06 143 THR A CA 1
ATOM 1120 C C . THR A 1 143 ? -2.478 -9.156 20.730 1.00 96.06 143 THR A C 1
ATOM 1122 O O . THR A 1 143 ? -3.417 -9.897 20.457 1.00 96.06 143 THR A O 1
ATOM 1125 N N . CYS A 1 144 ? -2.494 -7.856 20.414 1.00 97.81 144 CYS A N 1
ATOM 1126 C CA . CYS A 1 144 ? -3.626 -7.225 19.730 1.00 97.81 144 CYS A CA 1
ATOM 1127 C C . CYS A 1 144 ? -3.687 -7.639 18.251 1.00 97.81 144 CYS A C 1
ATOM 1129 O O . CYS A 1 144 ? -2.897 -7.167 17.430 1.00 97.81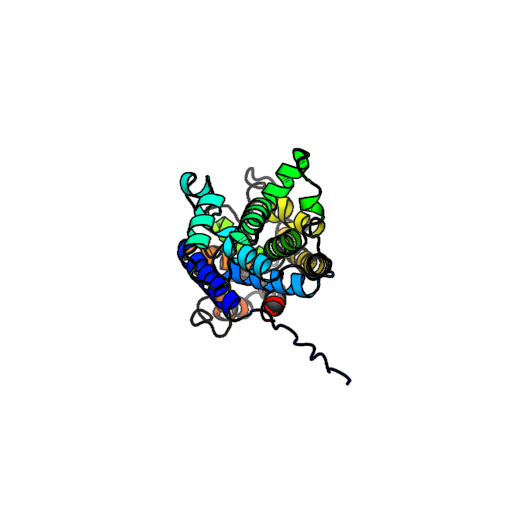 144 CYS A O 1
ATOM 1131 N N . LEU A 1 145 ? -4.649 -8.504 17.917 1.00 97.94 145 LEU A N 1
ATOM 1132 C CA . LEU A 1 145 ? -4.844 -9.016 16.560 1.00 97.94 145 LEU A CA 1
ATOM 1133 C C . LEU A 1 145 ? -5.280 -7.920 15.586 1.00 97.94 145 LEU A C 1
ATOM 1135 O O . LEU A 1 145 ? -4.828 -7.921 14.445 1.00 97.94 145 LEU A O 1
ATOM 1139 N N . GLU A 1 146 ? -6.097 -6.964 16.025 1.00 98.56 146 GLU A N 1
ATOM 1140 C CA . GLU A 1 146 ? -6.547 -5.839 15.204 1.00 98.56 146 GLU A CA 1
ATOM 1141 C C . GLU A 1 146 ? -5.354 -5.001 14.732 1.00 98.56 146 GLU A C 1
ATOM 1143 O O . GLU A 1 146 ? -5.216 -4.733 13.538 1.00 98.56 146 GLU A O 1
ATOM 1148 N N . LEU A 1 147 ? -4.428 -4.678 15.645 1.00 98.44 147 LEU A N 1
ATOM 1149 C CA . LEU A 1 147 ? -3.174 -4.010 15.299 1.00 98.44 147 LEU A CA 1
ATOM 1150 C C . LEU A 1 147 ? -2.370 -4.839 14.292 1.00 98.44 147 LEU A C 1
ATOM 1152 O O . LEU A 1 147 ? -1.857 -4.288 13.323 1.00 98.44 147 LEU A O 1
ATOM 1156 N N . HIS A 1 148 ? -2.238 -6.148 14.516 1.00 98.38 148 HIS A N 1
ATOM 1157 C CA . HIS A 1 148 ? -1.440 -7.019 13.648 1.00 98.38 148 HIS A CA 1
ATOM 1158 C C . HIS A 1 148 ? -2.011 -7.108 12.235 1.00 98.38 148 HIS A C 1
ATOM 1160 O O . HIS A 1 148 ? -1.241 -7.053 11.282 1.00 98.38 148 HIS A O 1
ATOM 1166 N N . CYS A 1 149 ? -3.336 -7.191 12.091 1.00 98.56 149 CYS A N 1
ATOM 1167 C CA . CYS A 1 149 ? -3.995 -7.243 10.786 1.00 98.56 149 CYS A CA 1
ATOM 1168 C C . CYS A 1 149 ? -3.737 -5.965 9.980 1.00 98.56 149 CYS A C 1
ATOM 1170 O O . CYS A 1 149 ? -3.359 -6.042 8.812 1.00 98.56 149 CYS A O 1
ATOM 1172 N N . VAL A 1 150 ? -3.892 -4.793 10.608 1.00 98.38 150 VAL A N 1
ATOM 1173 C CA . VAL A 1 150 ? -3.685 -3.500 9.937 1.00 98.38 150 VAL A CA 1
ATOM 1174 C C . VAL A 1 150 ? -2.199 -3.265 9.650 1.00 98.38 150 VAL A C 1
ATOM 1176 O O . VAL A 1 150 ? -1.847 -2.853 8.548 1.00 98.38 150 VAL A O 1
ATOM 1179 N N . GLN A 1 151 ? -1.309 -3.592 10.594 1.00 97.62 151 GLN A N 1
ATOM 1180 C CA . GLN A 1 151 ? 0.138 -3.481 10.393 1.00 97.62 151 GLN A CA 1
ATOM 1181 C C . GLN A 1 151 ? 0.637 -4.363 9.258 1.00 97.62 151 GLN A C 1
ATOM 1183 O O . GLN A 1 151 ? 1.425 -3.899 8.437 1.00 97.62 151 GLN A O 1
ATOM 1188 N N . ASP A 1 152 ? 0.218 -5.627 9.221 1.00 97.81 152 ASP A N 1
ATOM 1189 C CA . ASP A 1 152 ? 0.622 -6.539 8.159 1.00 97.81 152 ASP A CA 1
ATOM 1190 C C . ASP A 1 152 ? 0.081 -6.075 6.810 1.00 97.81 152 ASP A C 1
ATOM 1192 O O . ASP A 1 152 ? 0.820 -6.107 5.833 1.00 97.81 152 ASP A O 1
ATOM 1196 N N . ALA A 1 153 ? -1.162 -5.592 6.746 1.00 97.44 153 ALA A N 1
ATOM 1197 C CA . ALA A 1 153 ? -1.745 -5.074 5.514 1.00 97.44 153 ALA A CA 1
ATOM 1198 C C . ALA A 1 153 ? -0.998 -3.847 4.961 1.00 97.44 153 ALA A C 1
ATOM 1200 O O . ALA A 1 153 ? -0.651 -3.836 3.778 1.00 97.44 153 ALA A O 1
ATOM 1201 N N . ASP A 1 154 ? -0.692 -2.857 5.806 1.00 96.56 154 ASP A N 1
ATOM 1202 C CA . ASP A 1 154 ? 0.102 -1.679 5.422 1.00 96.56 154 ASP A CA 1
ATOM 1203 C C . ASP A 1 154 ? 1.515 -2.083 4.958 1.00 96.56 154 ASP A C 1
ATOM 1205 O O . ASP A 1 154 ? 1.987 -1.737 3.870 1.00 96.56 154 ASP A O 1
ATOM 1209 N N . ARG A 1 155 ? 2.171 -2.952 5.733 1.00 95.25 155 ARG A N 1
ATOM 1210 C CA . ARG A 1 155 ? 3.497 -3.499 5.412 1.00 95.25 155 ARG A CA 1
ATOM 1211 C C . ARG A 1 155 ? 3.517 -4.294 4.116 1.00 95.25 155 ARG A C 1
ATOM 1213 O O . ARG A 1 155 ? 4.505 -4.227 3.385 1.00 95.25 155 ARG A O 1
ATOM 1220 N N . LEU A 1 156 ? 2.460 -5.052 3.840 1.00 95.25 156 LEU A N 1
ATOM 1221 C CA . LEU A 1 156 ? 2.316 -5.807 2.606 1.00 95.25 156 LEU A CA 1
ATOM 1222 C C . LEU A 1 156 ? 2.234 -4.875 1.403 1.00 95.25 156 LEU A C 1
ATOM 1224 O O . LEU A 1 156 ? 2.885 -5.172 0.408 1.00 95.25 156 LEU A O 1
ATOM 1228 N N . ASP A 1 157 ? 1.504 -3.757 1.476 1.00 94.12 157 ASP A N 1
ATOM 1229 C CA . ASP A 1 157 ? 1.449 -2.766 0.385 1.00 94.12 157 ASP A CA 1
ATOM 1230 C C . ASP A 1 157 ? 2.782 -2.012 0.211 1.00 94.12 157 ASP A C 1
ATOM 1232 O O . ASP A 1 157 ? 3.135 -1.581 -0.888 1.00 94.12 157 ASP A O 1
ATOM 1236 N N . ALA A 1 158 ? 3.585 -1.939 1.277 1.00 90.62 158 ALA A N 1
ATOM 1237 C CA . ALA A 1 158 ? 4.977 -1.499 1.231 1.00 90.62 158 ALA A CA 1
ATOM 1238 C C . ALA A 1 158 ? 5.953 -2.580 0.718 1.00 90.62 158 ALA A C 1
ATOM 1240 O O . ALA A 1 158 ? 7.160 -2.319 0.614 1.00 90.62 158 ALA A O 1
ATOM 1241 N N . ILE A 1 159 ? 5.477 -3.777 0.344 1.00 90.50 159 ILE A N 1
ATOM 1242 C CA . ILE A 1 159 ? 6.264 -4.781 -0.380 1.00 90.50 159 ILE A CA 1
ATOM 1243 C C . ILE A 1 159 ? 5.614 -5.309 -1.661 1.00 90.50 159 ILE A C 1
ATOM 1245 O O . ILE A 1 159 ? 4.438 -5.096 -1.912 1.00 90.50 159 ILE A O 1
ATOM 1249 N N . GLY A 1 160 ? 6.415 -5.937 -2.526 1.00 90.56 160 GLY A N 1
ATOM 1250 C CA . GLY A 1 160 ? 5.938 -6.445 -3.816 1.00 90.56 160 GLY A CA 1
ATOM 1251 C C . GLY A 1 160 ? 5.947 -5.412 -4.946 1.00 90.56 160 GLY A C 1
ATOM 1252 O O . GLY A 1 160 ? 6.777 -4.500 -4.963 1.00 90.56 160 GLY A O 1
ATOM 1253 N N . ALA A 1 161 ? 5.062 -5.593 -5.919 1.00 92.62 161 ALA A N 1
ATOM 1254 C CA . ALA A 1 161 ? 5.001 -4.822 -7.151 1.00 92.62 161 ALA A CA 1
ATOM 1255 C C . ALA A 1 161 ? 4.414 -3.418 -6.940 1.00 92.62 161 ALA A C 1
ATOM 1257 O O . ALA A 1 161 ? 4.979 -2.446 -7.451 1.00 92.62 161 ALA A O 1
ATOM 1258 N N . PHE A 1 162 ? 3.365 -3.270 -6.118 1.00 93.00 162 PHE A N 1
ATOM 1259 C CA . PHE A 1 162 ? 2.851 -1.940 -5.751 1.00 93.00 162 PHE A CA 1
ATOM 1260 C C . PHE A 1 162 ? 3.916 -1.088 -5.064 1.00 93.00 162 PHE A C 1
ATOM 1262 O O . PHE A 1 162 ? 4.078 0.088 -5.388 1.00 93.00 162 PHE A O 1
ATOM 1269 N N . SER A 1 163 ? 4.704 -1.698 -4.179 1.00 91.31 163 SER A N 1
ATOM 1270 C CA . SER A 1 163 ? 5.819 -1.043 -3.497 1.00 91.31 163 SER A CA 1
ATOM 1271 C C . SER A 1 163 ? 6.855 -0.458 -4.454 1.00 91.31 163 SER A C 1
ATOM 1273 O O . SER A 1 163 ? 7.363 0.628 -4.186 1.00 91.31 163 SER A O 1
ATOM 1275 N N . ILE A 1 164 ? 7.156 -1.130 -5.569 1.00 91.75 164 ILE A N 1
ATOM 1276 C CA . ILE A 1 164 ? 8.095 -0.603 -6.567 1.00 91.75 164 ILE A CA 1
ATOM 1277 C C . ILE A 1 164 ? 7.552 0.696 -7.164 1.00 91.75 164 ILE A C 1
ATOM 1279 O O . ILE A 1 164 ? 8.264 1.701 -7.193 1.00 91.75 164 ILE A O 1
ATOM 1283 N N . MET A 1 165 ? 6.276 0.703 -7.566 1.00 94.38 165 MET A N 1
ATOM 1284 C CA . MET A 1 165 ? 5.642 1.905 -8.112 1.00 94.38 165 MET A CA 1
ATOM 1285 C C . MET A 1 165 ? 5.548 3.020 -7.076 1.00 94.38 165 MET A C 1
ATOM 1287 O O . MET A 1 165 ? 5.897 4.154 -7.373 1.00 94.38 165 MET A O 1
ATOM 1291 N N . ARG A 1 166 ? 5.123 2.706 -5.850 1.00 94.19 166 ARG A N 1
ATOM 1292 C CA . ARG A 1 166 ? 4.971 3.692 -4.776 1.00 94.19 166 ARG A CA 1
ATOM 1293 C C . ARG A 1 166 ? 6.306 4.287 -4.345 1.00 94.19 166 ARG A C 1
ATOM 1295 O O . ARG A 1 166 ? 6.395 5.493 -4.149 1.00 94.19 166 ARG A O 1
ATOM 1302 N N . CYS A 1 167 ? 7.351 3.467 -4.232 1.00 92.44 167 CYS A N 1
ATOM 1303 C CA . CYS A 1 167 ? 8.689 3.932 -3.877 1.00 92.44 167 CYS A CA 1
ATOM 1304 C C . CYS A 1 167 ? 9.251 4.868 -4.952 1.00 92.44 167 CYS A C 1
ATOM 1306 O O . CYS A 1 167 ? 9.792 5.921 -4.615 1.00 92.44 167 CYS A O 1
ATOM 1308 N N . ALA A 1 168 ? 9.098 4.518 -6.232 1.00 93.25 168 ALA A N 1
ATOM 1309 C CA . ALA A 1 168 ? 9.516 5.376 -7.336 1.00 93.25 168 ALA A CA 1
ATOM 1310 C C . ALA A 1 168 ? 8.669 6.656 -7.422 1.00 93.25 168 ALA A C 1
ATOM 1312 O O . ALA A 1 168 ? 9.222 7.745 -7.534 1.00 93.25 168 ALA A O 1
ATOM 1313 N N . GLY A 1 169 ? 7.349 6.520 -7.285 1.00 94.00 169 GLY A N 1
ATOM 1314 C CA . GLY A 1 169 ? 6.378 7.609 -7.225 1.00 94.00 169 GLY A CA 1
ATOM 1315 C C . GLY A 1 169 ? 6.748 8.654 -6.183 1.00 94.00 169 GLY A C 1
ATOM 1316 O O . GLY A 1 169 ? 7.028 9.796 -6.533 1.00 94.00 169 GLY A O 1
ATOM 1317 N N . TYR A 1 170 ? 6.852 8.226 -4.923 1.00 93.06 170 TYR A N 1
ATOM 1318 C CA . TYR A 1 170 ? 7.228 9.099 -3.814 1.00 93.06 170 TYR A CA 1
ATOM 1319 C C . TYR A 1 170 ? 8.623 9.703 -3.999 1.00 93.06 170 TYR A C 1
ATOM 1321 O O . TYR A 1 170 ? 8.839 10.875 -3.718 1.00 93.06 170 TYR A O 1
ATOM 1329 N N . SER A 1 171 ? 9.589 8.915 -4.484 1.00 92.69 171 SER A N 1
ATOM 1330 C CA . SER A 1 171 ? 10.943 9.429 -4.718 1.00 92.69 171 SER A CA 1
ATOM 1331 C C . SER A 1 171 ? 10.927 10.560 -5.745 1.00 92.69 171 SER A C 1
ATOM 1333 O O . SER A 1 171 ? 11.513 11.607 -5.496 1.00 92.69 171 SER A O 1
ATOM 1335 N N . CYS A 1 172 ? 10.195 10.413 -6.850 1.00 92.81 172 CYS A N 1
ATOM 1336 C CA . CYS A 1 172 ? 10.077 11.470 -7.849 1.00 92.81 172 CYS A CA 1
ATOM 1337 C C . CYS A 1 172 ? 9.312 12.701 -7.340 1.00 92.81 172 CYS A C 1
ATOM 1339 O O . CYS A 1 172 ? 9.715 13.813 -7.672 1.00 92.81 172 CYS A O 1
ATOM 1341 N N . THR A 1 173 ? 8.263 12.544 -6.522 1.00 91.94 173 THR A N 1
ATOM 1342 C CA . THR A 1 173 ? 7.513 13.699 -5.986 1.00 91.94 173 THR A CA 1
ATOM 1343 C C . THR A 1 173 ? 8.350 14.560 -5.043 1.00 91.94 173 THR A C 1
ATOM 1345 O O . THR A 1 173 ? 8.172 15.775 -5.021 1.00 91.94 173 THR A O 1
ATOM 1348 N N . ILE A 1 174 ? 9.318 13.970 -4.334 1.00 91.25 174 ILE A N 1
ATOM 1349 C CA . ILE A 1 174 ? 10.269 14.705 -3.479 1.00 91.25 174 ILE A CA 1
ATOM 1350 C C . ILE A 1 174 ? 11.616 15.001 -4.159 1.00 91.25 174 ILE A C 1
ATOM 1352 O O . ILE A 1 174 ? 12.559 15.414 -3.487 1.00 91.25 174 ILE A O 1
ATOM 1356 N N . ASN A 1 175 ? 11.728 14.773 -5.472 1.00 91.31 175 ASN A N 1
ATOM 1357 C CA . ASN A 1 175 ? 12.955 14.959 -6.256 1.00 91.31 175 ASN A CA 1
ATOM 1358 C C . ASN A 1 175 ? 14.172 14.148 -5.752 1.00 91.31 175 ASN A C 1
ATOM 1360 O O . ASN A 1 175 ? 15.315 14.601 -5.790 1.00 91.31 175 ASN A O 1
ATOM 1364 N N . ARG A 1 176 ? 13.924 12.926 -5.275 1.00 91.38 176 ARG A N 1
ATOM 1365 C CA . ARG A 1 176 ? 14.940 11.934 -4.921 1.00 91.38 176 ARG A CA 1
ATOM 1366 C C . ARG A 1 176 ? 15.313 11.080 -6.146 1.00 91.38 176 ARG A C 1
ATOM 1368 O O . ARG A 1 176 ? 14.405 10.564 -6.805 1.00 91.38 176 ARG A O 1
ATOM 1375 N N . PRO A 1 177 ? 16.610 10.839 -6.422 1.00 90.12 177 PRO A N 1
ATOM 1376 C CA . PRO A 1 177 ? 17.030 9.965 -7.515 1.00 90.12 177 PRO A CA 1
ATOM 1377 C C . PRO A 1 177 ? 16.491 8.535 -7.380 1.00 90.12 177 PRO A C 1
ATOM 1379 O O . PRO A 1 177 ? 16.394 7.977 -6.284 1.00 90.12 177 PRO A O 1
ATOM 1382 N N . LEU A 1 178 ? 16.175 7.903 -8.513 1.00 88.50 178 LEU A N 1
ATOM 1383 C CA . LEU A 1 178 ? 15.756 6.499 -8.520 1.00 88.50 178 LEU A CA 1
ATOM 1384 C C . LEU A 1 178 ? 16.939 5.565 -8.231 1.00 88.50 178 LEU A C 1
ATOM 1386 O O . LEU A 1 178 ? 16.806 4.655 -7.417 1.00 88.50 178 LEU A O 1
ATOM 1390 N N . HIS A 1 179 ? 18.084 5.832 -8.860 1.00 86.56 179 HIS A N 1
ATOM 1391 C CA . HIS A 1 179 ? 19.354 5.122 -8.708 1.00 86.56 179 HIS A CA 1
ATOM 1392 C C . HIS A 1 179 ? 20.505 6.076 -9.039 1.00 86.56 179 HIS A C 1
ATOM 1394 O O . HIS A 1 179 ? 20.323 6.985 -9.850 1.00 86.56 179 HIS A O 1
ATOM 1400 N N . VAL A 1 180 ? 21.663 5.851 -8.430 1.00 84.00 180 VAL A N 1
ATOM 1401 C CA . VAL A 1 180 ? 22.947 6.478 -8.774 1.00 84.00 180 VAL A CA 1
ATOM 1402 C C . VAL A 1 180 ? 24.047 5.425 -8.616 1.00 84.00 180 VAL A C 1
ATOM 1404 O O . VAL A 1 180 ? 23.819 4.399 -7.973 1.00 84.00 180 VAL A O 1
ATOM 1407 N N . ALA A 1 181 ? 25.227 5.669 -9.189 1.00 81.69 181 ALA A N 1
ATOM 1408 C CA . ALA A 1 181 ? 26.371 4.769 -9.045 1.00 81.69 181 ALA A CA 1
ATOM 1409 C C . ALA A 1 181 ? 26.749 4.562 -7.565 1.00 81.69 181 ALA A C 1
ATOM 1411 O O . ALA A 1 181 ? 26.519 5.434 -6.725 1.00 81.69 181 ALA A O 1
ATOM 1412 N N . THR A 1 182 ? 27.352 3.417 -7.240 1.00 78.50 182 THR A N 1
ATOM 1413 C CA . THR A 1 182 ? 27.663 3.044 -5.845 1.00 78.50 182 THR A CA 1
ATOM 1414 C C . THR A 1 182 ? 28.651 4.015 -5.192 1.00 78.50 182 THR A C 1
ATOM 1416 O O . THR A 1 182 ? 28.605 4.247 -3.987 1.00 78.50 182 THR A O 1
ATOM 1419 N N . GLU A 1 183 ? 29.531 4.613 -5.989 1.00 81.81 183 GLU A N 1
ATOM 1420 C CA . GLU A 1 183 ? 30.538 5.579 -5.558 1.00 81.81 183 GLU A CA 1
ATOM 1421 C C . GLU A 1 183 ? 29.963 6.989 -5.353 1.00 81.81 183 GLU A C 1
ATOM 1423 O O . GLU A 1 183 ? 30.637 7.852 -4.787 1.00 81.81 183 GLU A O 1
ATOM 1428 N N . ASP A 1 184 ? 28.735 7.242 -5.814 1.00 86.31 184 ASP A N 1
ATOM 1429 C CA . ASP A 1 184 ? 28.084 8.538 -5.671 1.00 86.31 184 ASP A CA 1
ATOM 1430 C C . ASP A 1 184 ? 27.729 8.793 -4.190 1.00 86.31 184 ASP A C 1
ATOM 1432 O O . ASP A 1 184 ? 27.154 7.915 -3.529 1.00 86.31 184 ASP A O 1
ATOM 1436 N N . PRO A 1 185 ? 28.020 9.988 -3.638 1.00 86.88 185 PRO A N 1
ATOM 1437 C CA . PRO A 1 185 ? 27.638 10.345 -2.272 1.00 86.88 185 PRO A CA 1
ATOM 1438 C C . PRO A 1 185 ? 26.134 10.207 -1.980 1.00 86.88 185 PRO A C 1
ATOM 1440 O O . PRO A 1 185 ? 25.756 9.967 -0.834 1.00 86.88 185 PRO A O 1
ATOM 1443 N N . ALA A 1 186 ? 25.278 10.339 -2.998 1.00 83.50 186 ALA A N 1
ATOM 1444 C CA . ALA A 1 186 ? 23.829 10.194 -2.899 1.00 83.50 186 ALA A CA 1
ATOM 1445 C C . ALA A 1 186 ? 23.346 8.734 -2.990 1.00 83.50 186 ALA A C 1
ATOM 1447 O O . ALA A 1 186 ? 22.139 8.494 -2.928 1.00 83.50 186 ALA A O 1
ATOM 1448 N N . SER A 1 187 ? 24.243 7.747 -3.111 1.00 82.00 187 SER A N 1
ATOM 1449 C CA . SER A 1 187 ? 23.895 6.319 -3.231 1.00 82.00 187 SER A CA 1
ATOM 1450 C C . SER A 1 187 ? 22.993 5.820 -2.100 1.00 82.00 187 SER A C 1
ATOM 1452 O O . SER A 1 187 ? 22.071 5.049 -2.360 1.00 82.00 187 SER A O 1
ATOM 1454 N N . GLY A 1 188 ? 23.174 6.324 -0.874 1.00 82.12 188 GLY A N 1
ATOM 1455 C CA . GLY A 1 188 ? 22.321 6.018 0.282 1.00 82.12 188 GLY A CA 1
ATOM 1456 C C . GLY A 1 188 ? 20.946 6.703 0.281 1.00 82.12 188 GLY A C 1
ATOM 1457 O O . GLY A 1 188 ? 20.074 6.340 1.066 1.00 82.12 188 GLY A O 1
ATOM 1458 N N . GLU A 1 189 ? 20.716 7.671 -0.604 1.00 86.44 189 GLU A N 1
ATOM 1459 C CA . GLU A 1 189 ? 19.496 8.480 -0.665 1.00 86.44 189 GLU A CA 1
ATOM 1460 C C . GLU A 1 189 ? 18.739 8.274 -1.983 1.00 86.44 189 GLU A C 1
ATOM 1462 O O . GLU A 1 189 ? 18.191 9.210 -2.554 1.00 86.44 189 GLU A O 1
ATOM 1467 N N . THR A 1 190 ? 18.661 7.034 -2.469 1.00 87.50 190 THR A N 1
ATOM 1468 C CA . THR A 1 190 ? 17.920 6.686 -3.694 1.00 87.50 190 THR A CA 1
ATOM 1469 C C . THR A 1 190 ? 16.666 5.855 -3.428 1.00 87.50 190 THR A C 1
ATOM 1471 O O . THR A 1 190 ? 16.476 5.289 -2.346 1.00 87.50 190 THR A O 1
ATOM 1474 N N . ALA A 1 191 ? 15.784 5.749 -4.428 1.00 86.50 191 ALA A N 1
ATOM 1475 C CA . ALA A 1 191 ? 14.673 4.797 -4.385 1.00 86.50 191 ALA A CA 1
ATOM 1476 C C . ALA A 1 191 ? 15.186 3.351 -4.252 1.00 86.50 191 ALA A C 1
ATOM 1478 O O . ALA A 1 191 ? 14.642 2.578 -3.460 1.00 86.50 191 ALA A O 1
ATOM 1479 N N . VAL A 1 192 ? 16.259 3.001 -4.975 1.00 84.00 192 VAL A N 1
ATOM 1480 C CA . VAL A 1 192 ? 16.884 1.673 -4.892 1.00 84.00 192 VAL A CA 1
ATOM 1481 C C . VAL A 1 192 ? 17.446 1.404 -3.494 1.00 84.00 192 VAL A C 1
ATOM 1483 O O . VAL A 1 192 ? 17.118 0.376 -2.900 1.00 84.00 192 VAL A O 1
ATOM 1486 N N . ALA A 1 193 ? 18.190 2.344 -2.906 1.00 82.81 193 ALA A N 1
ATOM 1487 C CA . ALA A 1 193 ? 18.701 2.213 -1.539 1.00 82.81 193 ALA A CA 1
ATOM 1488 C C . ALA A 1 193 ? 17.580 2.041 -0.505 1.00 82.81 193 ALA A C 1
ATOM 1490 O O . ALA A 1 193 ? 17.687 1.215 0.406 1.00 82.81 193 ALA A O 1
ATOM 1491 N N . HIS A 1 194 ? 16.441 2.718 -0.697 1.00 82.12 194 HIS A N 1
ATOM 1492 C CA . HIS A 1 194 ? 15.284 2.549 0.180 1.00 82.12 194 HIS A CA 1
ATOM 1493 C C . HIS A 1 194 ? 14.751 1.103 0.207 1.00 82.12 194 HIS A C 1
ATOM 1495 O O . HIS A 1 194 ? 14.293 0.635 1.263 1.00 82.12 194 HIS A O 1
ATOM 1501 N N . PHE A 1 195 ? 14.848 0.358 -0.906 1.00 79.00 195 PHE A N 1
ATOM 1502 C CA . PHE A 1 195 ? 14.513 -1.070 -0.908 1.00 79.00 195 PHE A CA 1
ATOM 1503 C C . PHE A 1 195 ? 15.399 -1.850 0.067 1.00 79.00 195 PHE A C 1
ATOM 1505 O O . PHE A 1 195 ? 14.870 -2.648 0.849 1.00 79.00 195 PHE A O 1
ATOM 1512 N N . HIS A 1 196 ? 16.709 -1.598 0.060 1.00 75.62 196 HIS A N 1
ATOM 1513 C CA . HIS A 1 196 ? 17.679 -2.291 0.911 1.00 75.62 196 HIS A CA 1
ATOM 1514 C C . HIS A 1 196 ? 17.535 -1.923 2.393 1.00 75.62 196 HIS A C 1
ATOM 1516 O O . HIS A 1 196 ? 17.529 -2.798 3.266 1.00 75.62 196 HIS A O 1
ATOM 1522 N N . ASP A 1 197 ? 17.344 -0.640 2.689 1.00 74.69 197 ASP A N 1
ATOM 1523 C CA . ASP A 1 197 ? 17.360 -0.139 4.062 1.00 74.69 197 ASP A CA 1
ATOM 1524 C C . ASP A 1 197 ? 16.136 -0.526 4.876 1.00 74.69 197 ASP A C 1
ATOM 1526 O O . ASP A 1 197 ? 16.245 -0.834 6.073 1.00 74.69 197 ASP A O 1
ATOM 1530 N N . LYS A 1 198 ? 14.969 -0.492 4.233 1.00 78.38 198 LYS A N 1
ATOM 1531 C CA . LYS A 1 198 ? 13.683 -0.693 4.894 1.00 78.38 198 LYS A CA 1
ATOM 1532 C C . LYS A 1 198 ? 12.951 -1.881 4.309 1.00 78.38 198 LYS A C 1
ATOM 1534 O O . LYS A 1 198 ? 12.596 -2.803 5.040 1.00 78.38 198 LYS A O 1
ATOM 1539 N N . LEU A 1 199 ? 12.700 -1.858 3.006 1.00 77.31 199 LEU A N 1
ATOM 1540 C CA . LEU A 1 199 ? 11.628 -2.670 2.450 1.00 77.31 199 LEU A CA 1
ATOM 1541 C C . LEU A 1 199 ? 11.957 -4.170 2.459 1.00 77.31 199 LEU A C 1
ATOM 1543 O O . LEU A 1 199 ? 11.055 -4.981 2.679 1.00 77.31 199 LEU A O 1
ATOM 1547 N N . LEU A 1 200 ? 13.228 -4.561 2.305 1.00 75.56 200 LEU A N 1
ATOM 1548 C CA . LEU A 1 200 ? 13.665 -5.959 2.441 1.00 75.56 200 LEU A CA 1
ATOM 1549 C C . LEU A 1 200 ? 13.455 -6.528 3.852 1.00 75.56 200 LEU A C 1
ATOM 1551 O O . LEU A 1 200 ? 13.211 -7.724 3.983 1.00 75.56 200 LEU A O 1
ATOM 1555 N N . LYS A 1 201 ? 13.480 -5.679 4.884 1.00 82.19 201 LYS A N 1
ATOM 1556 C CA . LYS A 1 201 ? 13.344 -6.073 6.297 1.00 82.19 201 LYS A CA 1
ATOM 1557 C C . LYS A 1 201 ? 11.885 -6.202 6.741 1.00 82.19 201 LYS A C 1
ATOM 1559 O O . LYS A 1 201 ? 11.615 -6.657 7.848 1.00 82.19 201 LYS A O 1
ATOM 1564 N N . ILE A 1 202 ? 10.932 -5.772 5.908 1.00 84.69 202 ILE A N 1
ATOM 1565 C CA . ILE A 1 202 ? 9.509 -5.755 6.267 1.00 84.69 202 ILE A CA 1
ATOM 1566 C C . ILE A 1 202 ? 8.945 -7.171 6.404 1.00 84.69 202 ILE A C 1
ATOM 1568 O O . ILE A 1 202 ? 8.187 -7.412 7.344 1.00 84.69 202 ILE A O 1
ATOM 1572 N N . LYS A 1 203 ? 9.330 -8.112 5.528 1.00 86.56 203 LYS A N 1
ATOM 1573 C CA . LYS A 1 203 ? 8.791 -9.484 5.556 1.00 86.56 203 LYS A CA 1
ATOM 1574 C C . LYS A 1 203 ? 9.001 -10.183 6.906 1.00 86.56 203 LYS A C 1
ATOM 1576 O O . LYS A 1 203 ? 8.118 -10.895 7.363 1.00 86.56 203 LYS A O 1
ATOM 1581 N N . ASP A 1 204 ? 10.118 -9.897 7.574 1.00 88.00 204 ASP A N 1
ATOM 1582 C CA . ASP A 1 204 ? 10.494 -10.506 8.854 1.00 88.00 204 ASP A CA 1
ATOM 1583 C C . ASP A 1 204 ? 9.763 -9.857 10.043 1.00 88.00 204 ASP A C 1
ATOM 1585 O O . ASP A 1 204 ? 9.880 -10.301 11.181 1.00 88.00 204 ASP A O 1
ATOM 1589 N N . SER A 1 205 ? 9.008 -8.785 9.784 1.00 90.81 205 SER A N 1
ATOM 1590 C CA . SER A 1 205 ? 8.213 -8.059 10.775 1.00 90.81 205 SER A CA 1
ATOM 1591 C C . SER A 1 205 ? 6.709 -8.336 10.675 1.00 90.81 205 SER A C 1
ATOM 1593 O O . SER A 1 205 ? 5.945 -7.722 11.420 1.00 90.81 205 SER A O 1
ATOM 1595 N N . LEU A 1 206 ? 6.288 -9.216 9.758 1.00 95.62 206 LEU A N 1
ATOM 1596 C CA . LEU A 1 206 ? 4.891 -9.620 9.587 1.00 95.62 206 LEU A CA 1
ATOM 1597 C C . LEU A 1 206 ? 4.477 -10.594 10.694 1.00 95.62 206 LEU A C 1
ATOM 1599 O O . LEU A 1 206 ? 5.245 -11.476 11.089 1.00 95.62 206 LEU A O 1
ATOM 1603 N N . LYS A 1 207 ? 3.265 -10.425 11.217 1.00 95.88 207 LYS A N 1
ATOM 1604 C CA . LYS A 1 207 ? 2.826 -11.046 12.474 1.00 95.88 207 LYS A CA 1
ATOM 1605 C C . LYS A 1 207 ? 1.840 -12.182 12.254 1.00 95.88 207 LYS A C 1
ATOM 1607 O O . LYS A 1 207 ? 2.004 -13.250 12.845 1.00 95.88 207 LYS A O 1
ATOM 1612 N N . THR A 1 208 ? 0.871 -11.966 11.379 1.00 97.12 208 THR A N 1
ATOM 1613 C CA . THR A 1 208 ? -0.194 -12.907 11.032 1.00 97.12 208 THR A CA 1
ATOM 1614 C C . THR A 1 208 ? 0.299 -13.962 10.043 1.00 97.12 208 THR A C 1
ATOM 1616 O O . THR A 1 208 ? 1.220 -13.721 9.259 1.00 97.12 208 THR A O 1
ATOM 1619 N N . ASP A 1 209 ? -0.306 -15.148 10.058 1.00 96.69 209 ASP A N 1
ATOM 1620 C CA . ASP A 1 209 ? 0.141 -16.254 9.204 1.00 96.69 209 ASP A CA 1
ATOM 1621 C C . ASP A 1 209 ? -0.129 -15.985 7.720 1.00 96.69 209 ASP A C 1
ATOM 1623 O O . ASP A 1 209 ? 0.756 -1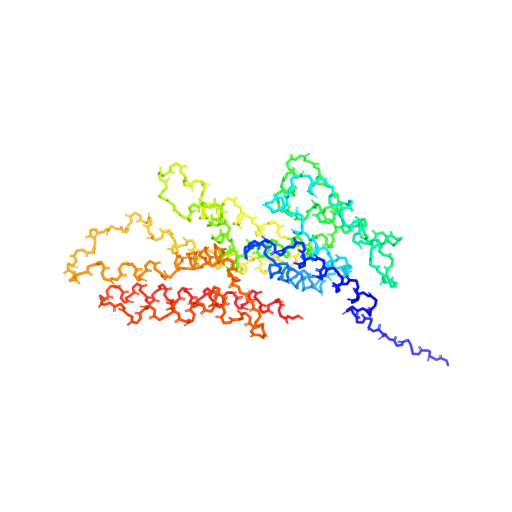6.189 6.882 1.00 96.69 209 ASP A O 1
ATOM 1627 N N . LEU A 1 210 ? -1.311 -15.444 7.388 1.00 95.69 210 LEU A N 1
ATOM 1628 C CA . LEU A 1 210 ? -1.590 -14.989 6.026 1.00 95.69 210 LEU A CA 1
ATOM 1629 C C . LEU A 1 210 ? -0.650 -13.844 5.631 1.00 95.69 210 LEU A C 1
ATOM 1631 O O . LEU A 1 210 ? -0.109 -13.865 4.526 1.00 95.69 210 LEU A O 1
ATOM 1635 N N . GLY A 1 211 ? -0.395 -12.898 6.542 1.00 96.31 211 GLY A N 1
ATOM 1636 C CA . GLY A 1 211 ? 0.564 -11.817 6.339 1.00 96.31 211 GLY A CA 1
ATOM 1637 C C . GLY A 1 211 ? 1.936 -12.340 5.926 1.00 96.31 211 GLY A C 1
ATOM 1638 O O . GLY A 1 211 ? 2.427 -12.003 4.851 1.00 96.31 211 GLY A O 1
ATOM 1639 N N . LYS A 1 212 ? 2.524 -13.242 6.719 1.00 96.12 212 LYS A N 1
ATOM 1640 C CA . LYS A 1 212 ? 3.824 -13.875 6.428 1.00 96.12 212 LYS A CA 1
ATOM 1641 C C . LYS A 1 212 ? 3.836 -14.603 5.086 1.00 96.12 212 LYS A C 1
ATOM 1643 O O . LYS A 1 212 ? 4.783 -14.435 4.317 1.00 96.12 212 LYS A O 1
ATOM 1648 N N . LYS A 1 213 ? 2.786 -15.373 4.774 1.00 94.12 213 LYS A N 1
ATOM 1649 C CA . LYS A 1 213 ? 2.661 -16.078 3.488 1.00 94.12 213 LYS A CA 1
ATOM 1650 C C . LYS A 1 213 ? 2.719 -15.099 2.314 1.00 94.12 213 LYS A C 1
ATOM 1652 O O . LYS A 1 213 ? 3.570 -15.244 1.437 1.00 94.12 213 LYS A O 1
ATOM 1657 N N . LEU A 1 214 ? 1.859 -14.079 2.328 1.00 93.25 214 LEU A N 1
ATOM 1658 C CA . LEU A 1 214 ? 1.825 -13.052 1.284 1.00 93.25 214 LEU A CA 1
ATOM 1659 C C . LEU A 1 214 ? 3.147 -12.277 1.218 1.00 93.25 214 LEU A C 1
ATOM 1661 O O . LEU A 1 214 ? 3.622 -11.933 0.136 1.00 93.25 214 LEU A O 1
ATOM 1665 N N . GLY A 1 215 ? 3.779 -12.043 2.367 1.00 92.94 215 GLY A N 1
ATOM 1666 C CA . GLY A 1 215 ? 5.059 -11.359 2.450 1.00 92.94 215 GLY A CA 1
ATOM 1667 C C . GLY A 1 215 ? 6.194 -12.120 1.781 1.00 92.94 215 GLY A C 1
ATOM 1668 O O . GLY A 1 215 ? 7.001 -11.508 1.082 1.00 92.94 215 GLY A O 1
ATOM 1669 N N . HIS A 1 216 ? 6.237 -13.446 1.927 1.00 89.94 216 HIS A N 1
ATOM 1670 C CA . HIS A 1 216 ? 7.200 -14.288 1.216 1.00 89.94 216 HIS A CA 1
ATOM 1671 C C . HIS A 1 216 ? 7.002 -14.235 -0.303 1.00 89.94 216 HIS A C 1
ATOM 1673 O O . HIS A 1 216 ? 7.975 -14.052 -1.036 1.00 89.94 216 HIS A O 1
ATOM 1679 N N . GLU A 1 217 ? 5.758 -14.322 -0.776 1.00 88.25 217 GLU A N 1
ATOM 1680 C CA . GLU A 1 217 ? 5.437 -14.242 -2.206 1.00 88.25 217 GLU A CA 1
ATOM 1681 C C . GLU A 1 217 ? 5.866 -12.891 -2.809 1.00 88.25 217 GLU A C 1
ATOM 1683 O O . GLU A 1 217 ? 6.572 -12.851 -3.821 1.00 88.25 217 GLU A O 1
ATOM 1688 N N . ARG A 1 218 ? 5.526 -11.780 -2.140 1.00 90.31 218 ARG A N 1
ATOM 1689 C CA . ARG A 1 218 ? 5.880 -10.413 -2.569 1.00 90.31 218 ARG A CA 1
ATOM 1690 C C . ARG A 1 218 ? 7.386 -10.139 -2.508 1.00 90.31 218 ARG A C 1
ATOM 1692 O O . ARG A 1 218 ? 7.928 -9.412 -3.342 1.00 90.31 218 ARG A O 1
ATOM 1699 N N . HIS A 1 219 ? 8.086 -10.722 -1.536 1.00 84.50 219 HIS A N 1
ATOM 1700 C CA . HIS A 1 219 ? 9.532 -10.563 -1.387 1.00 84.50 219 HIS A CA 1
ATOM 1701 C C . HIS A 1 219 ? 10.318 -11.237 -2.520 1.00 84.50 219 HIS A C 1
ATOM 1703 O O . HIS A 1 219 ? 11.269 -10.649 -3.034 1.00 84.50 219 HIS A O 1
ATOM 1709 N N . ASN A 1 220 ? 9.892 -12.424 -2.960 1.00 78.56 220 ASN A N 1
ATOM 1710 C CA . ASN A 1 220 ? 10.545 -13.140 -4.059 1.00 78.56 220 ASN A CA 1
ATOM 1711 C C . ASN A 1 220 ? 10.509 -12.337 -5.366 1.00 78.56 220 ASN A C 1
ATOM 1713 O O . ASN A 1 220 ? 11.511 -12.260 -6.076 1.00 78.56 220 ASN A O 1
ATOM 1717 N N . PHE A 1 221 ? 9.383 -11.678 -5.655 1.00 78.12 221 PHE A N 1
ATOM 1718 C CA . PHE A 1 221 ? 9.266 -10.822 -6.833 1.00 78.12 221 PHE A CA 1
ATOM 1719 C C . PHE A 1 221 ? 10.216 -9.611 -6.776 1.00 78.12 221 PHE A C 1
ATOM 1721 O O . PHE A 1 221 ? 10.872 -9.281 -7.765 1.00 78.12 221 PHE A O 1
ATOM 1728 N N . ARG A 1 222 ? 10.360 -8.972 -5.606 1.00 71.75 222 ARG A N 1
ATOM 1729 C CA . ARG A 1 222 ? 11.282 -7.837 -5.438 1.00 71.75 222 ARG A CA 1
ATOM 1730 C C . ARG A 1 222 ? 12.734 -8.207 -5.732 1.00 71.75 222 ARG A C 1
ATOM 1732 O O . ARG A 1 222 ? 13.443 -7.398 -6.323 1.00 71.75 222 ARG A O 1
ATOM 1739 N N . HIS A 1 223 ? 13.190 -9.391 -5.325 1.00 68.38 223 HIS A N 1
ATOM 1740 C CA . HIS A 1 223 ? 14.555 -9.822 -5.630 1.00 68.38 223 HIS A CA 1
ATOM 1741 C C . HIS A 1 223 ? 14.813 -9.871 -7.135 1.00 68.38 223 HIS A C 1
ATOM 1743 O O . HIS A 1 223 ? 15.839 -9.369 -7.580 1.00 68.38 223 HIS A O 1
ATOM 1749 N N . ALA A 1 224 ? 13.858 -10.373 -7.922 1.00 64.50 224 ALA A N 1
ATOM 1750 C CA . ALA A 1 224 ? 13.967 -10.358 -9.379 1.00 64.50 224 ALA A CA 1
ATOM 1751 C C . ALA A 1 224 ? 14.066 -8.927 -9.945 1.00 64.50 224 ALA A C 1
ATOM 1753 O O . ALA A 1 224 ? 14.805 -8.696 -10.898 1.00 64.50 224 ALA A O 1
ATOM 1754 N N . HIS A 1 225 ? 13.370 -7.957 -9.338 1.00 72.06 225 HIS A N 1
ATOM 1755 C CA . HIS A 1 225 ? 13.488 -6.546 -9.719 1.00 72.06 225 HIS A CA 1
ATOM 1756 C C . HIS A 1 225 ? 14.874 -5.968 -9.420 1.00 72.06 225 HIS A C 1
ATOM 1758 O O . HIS A 1 225 ? 15.474 -5.363 -10.302 1.00 72.06 225 HIS A O 1
ATOM 1764 N N . LEU A 1 226 ? 15.402 -6.189 -8.210 1.00 68.62 226 LEU A N 1
ATOM 1765 C CA . LEU A 1 226 ? 16.732 -5.701 -7.823 1.00 68.62 226 LEU A CA 1
ATOM 1766 C C . LEU A 1 226 ? 17.854 -6.337 -8.655 1.00 68.62 226 LEU A C 1
ATOM 1768 O O . LEU A 1 226 ? 18.825 -5.665 -8.977 1.00 68.62 226 LEU A O 1
ATOM 1772 N N . VAL A 1 227 ? 17.711 -7.605 -9.048 1.00 61.06 227 VAL A N 1
ATOM 1773 C CA . VAL A 1 227 ? 18.660 -8.257 -9.965 1.00 61.06 227 VAL A CA 1
ATOM 1774 C C . VAL A 1 227 ? 18.697 -7.528 -11.310 1.00 61.06 227 VAL A C 1
ATOM 1776 O O . VAL A 1 227 ? 19.777 -7.201 -11.787 1.00 61.06 227 VAL A O 1
ATOM 1779 N N . GLN A 1 228 ? 17.539 -7.187 -11.887 1.00 67.69 228 GLN A N 1
ATOM 1780 C CA . GLN A 1 228 ? 17.507 -6.456 -13.157 1.00 67.69 228 GLN A CA 1
ATOM 1781 C C . GLN A 1 228 ? 18.020 -5.006 -13.037 1.00 67.69 228 GLN A C 1
ATOM 1783 O O . GLN A 1 228 ? 18.491 -4.459 -14.033 1.00 67.69 228 GLN A O 1
ATOM 1788 N N . THR A 1 229 ? 17.956 -4.372 -11.856 1.00 62.72 229 THR A N 1
ATOM 1789 C CA . THR A 1 229 ? 18.577 -3.049 -11.650 1.00 62.72 229 THR A CA 1
ATOM 1790 C C . THR A 1 229 ? 20.089 -3.131 -11.434 1.00 62.72 229 THR A C 1
ATOM 1792 O O . THR A 1 229 ? 20.795 -2.248 -11.905 1.00 62.72 229 THR A O 1
ATOM 1795 N N . HIS A 1 230 ? 20.592 -4.187 -10.781 1.00 60.06 230 HIS A N 1
ATOM 1796 C CA . HIS A 1 230 ? 22.026 -4.397 -10.522 1.00 60.06 230 HIS A CA 1
ATOM 1797 C C . HIS A 1 230 ? 22.801 -4.951 -11.724 1.00 60.06 230 HIS A C 1
ATOM 1799 O O . HIS A 1 230 ? 24.014 -4.775 -11.786 1.00 60.06 230 HIS A O 1
ATOM 1805 N N . ASP A 1 231 ? 22.137 -5.576 -12.702 1.00 50.69 231 ASP A N 1
ATOM 1806 C CA . ASP A 1 231 ? 22.787 -6.021 -13.948 1.00 50.69 231 ASP A CA 1
ATOM 1807 C C . ASP A 1 231 ? 23.414 -4.858 -14.749 1.00 50.69 231 ASP A C 1
ATOM 1809 O O . ASP A 1 231 ? 24.257 -5.093 -15.612 1.00 50.69 231 ASP A O 1
ATOM 1813 N N . LEU A 1 232 ? 23.055 -3.601 -14.447 1.00 46.72 232 LEU A N 1
ATOM 1814 C CA . LEU A 1 232 ? 23.712 -2.413 -15.007 1.00 46.72 232 LEU A CA 1
ATOM 1815 C C . LEU A 1 232 ? 25.056 -2.073 -14.336 1.00 46.72 232 LEU A C 1
ATOM 1817 O O . LEU A 1 232 ? 25.888 -1.435 -14.974 1.00 46.72 232 LEU A O 1
ATOM 1821 N N . ASP A 1 233 ? 25.283 -2.532 -13.100 1.00 41.00 233 ASP A N 1
ATOM 1822 C CA . ASP A 1 233 ? 26.492 -2.280 -12.298 1.00 41.00 233 ASP A CA 1
ATOM 1823 C C . ASP A 1 233 ? 27.387 -3.538 -12.174 1.00 41.00 233 ASP A C 1
ATOM 1825 O O . ASP A 1 233 ? 28.377 -3.552 -11.439 1.00 41.00 233 ASP A O 1
ATOM 1829 N N . HIS A 1 234 ? 27.062 -4.635 -12.877 1.00 40.75 234 HIS A N 1
ATOM 1830 C CA . HIS A 1 234 ? 27.822 -5.884 -12.796 1.00 40.75 234 HIS A CA 1
ATOM 1831 C C . HIS A 1 234 ? 29.246 -5.700 -13.376 1.00 40.75 234 HIS A C 1
ATOM 1833 O O . HIS A 1 234 ? 29.383 -5.354 -14.549 1.00 40.75 234 HIS A O 1
ATOM 1839 N N . PRO A 1 235 ? 30.336 -6.026 -12.646 1.00 38.75 235 PRO A N 1
ATOM 1840 C CA . PRO A 1 235 ? 31.719 -5.822 -13.115 1.00 38.75 235 PRO A CA 1
ATOM 1841 C C . PRO A 1 235 ? 32.104 -6.670 -14.346 1.00 38.75 235 PRO A C 1
ATOM 1843 O O . PRO A 1 235 ? 33.114 -6.415 -15.003 1.00 38.75 235 PRO A O 1
ATOM 1846 N N . GLY A 1 236 ? 31.300 -7.686 -14.675 1.00 38.78 236 GLY A N 1
ATOM 1847 C CA . GLY A 1 236 ? 31.388 -8.457 -15.923 1.00 38.78 236 GLY A CA 1
ATOM 1848 C C . GLY A 1 236 ? 30.642 -7.842 -17.118 1.00 38.78 236 GLY A C 1
ATOM 1849 O O . GLY A 1 236 ? 30.841 -8.299 -18.243 1.00 38.78 236 GLY A O 1
ATOM 1850 N N . PHE A 1 237 ? 29.813 -6.812 -16.909 1.00 41.28 237 PHE A N 1
ATOM 1851 C CA . PHE A 1 237 ? 29.180 -6.029 -17.972 1.00 41.28 237 PHE A CA 1
ATOM 1852 C C . PHE A 1 237 ? 30.194 -5.012 -18.511 1.00 41.28 237 PHE A C 1
ATOM 1854 O O . PHE A 1 237 ? 30.110 -3.805 -18.306 1.00 41.28 237 PHE A O 1
ATOM 1861 N N . LYS A 1 238 ? 31.232 -5.520 -19.176 1.00 32.97 238 LYS A N 1
ATOM 1862 C CA . LYS A 1 238 ? 32.195 -4.675 -19.877 1.00 32.97 238 LYS A CA 1
ATOM 1863 C C . LYS A 1 238 ? 31.610 -4.269 -21.224 1.00 32.97 238 LYS A C 1
ATOM 1865 O O . LYS A 1 238 ? 31.374 -5.126 -22.074 1.00 32.97 238 LYS A O 1
ATOM 1870 N N . VAL A 1 239 ? 31.475 -2.961 -21.447 1.00 42.97 239 VAL A N 1
ATOM 1871 C CA . VAL A 1 239 ? 31.172 -2.351 -22.761 1.00 42.97 239 VAL A CA 1
ATOM 1872 C C . VAL A 1 239 ? 32.131 -2.864 -23.853 1.00 42.97 239 VAL A C 1
ATOM 1874 O O . VAL A 1 239 ? 31.776 -2.945 -25.024 1.00 42.97 239 VAL A O 1
ATOM 1877 N N . GLU A 1 240 ? 33.325 -3.309 -23.460 1.00 40.34 240 GLU A N 1
ATOM 1878 C CA . GLU A 1 240 ? 34.342 -3.916 -24.325 1.00 40.34 240 GLU A CA 1
ATOM 1879 C C . GLU A 1 240 ? 33.869 -5.201 -25.038 1.00 40.34 240 GLU A C 1
ATOM 1881 O O . GLU A 1 240 ? 34.342 -5.487 -26.135 1.00 40.34 240 GLU A O 1
ATOM 1886 N N . ASN A 1 241 ? 32.885 -5.934 -24.495 1.00 37.53 241 ASN A N 1
ATOM 1887 C CA . ASN A 1 241 ? 32.302 -7.117 -25.149 1.00 37.53 241 ASN A CA 1
ATOM 1888 C C . ASN A 1 241 ? 31.211 -6.775 -26.188 1.00 37.53 241 ASN A C 1
ATOM 1890 O O . ASN A 1 241 ? 30.636 -7.681 -26.792 1.00 37.53 241 ASN A O 1
ATOM 1894 N N . LEU A 1 242 ? 30.915 -5.486 -26.402 1.00 44.47 242 LEU A N 1
ATOM 1895 C CA . LEU A 1 242 ? 29.869 -5.002 -27.309 1.00 44.47 242 LEU A CA 1
ATOM 1896 C C . LEU A 1 242 ? 30.397 -4.412 -28.626 1.00 44.47 242 LEU A C 1
ATOM 1898 O O . LEU A 1 242 ? 29.596 -3.964 -29.447 1.00 44.47 242 LEU A O 1
ATOM 1902 N N . PHE A 1 243 ? 31.710 -4.421 -28.876 1.00 37.84 243 PHE A N 1
ATOM 1903 C CA . PHE A 1 243 ? 32.280 -3.931 -30.137 1.00 37.84 243 PHE A CA 1
ATOM 1904 C C . PHE A 1 243 ? 32.109 -4.939 -31.287 1.00 37.84 243 PHE A C 1
ATOM 1906 O O . PHE A 1 243 ? 33.063 -5.398 -31.906 1.00 37.84 243 PHE A O 1
ATOM 1913 N N . VAL A 1 244 ? 30.859 -5.225 -31.642 1.00 43.66 244 VAL A N 1
ATOM 1914 C CA . VAL A 1 244 ? 30.496 -5.298 -33.056 1.00 43.66 244 VAL A CA 1
ATOM 1915 C C . VAL A 1 244 ? 29.793 -3.981 -33.322 1.00 43.66 244 VAL A C 1
ATOM 1917 O O . VAL A 1 244 ? 28.663 -3.793 -32.884 1.00 43.66 244 VAL A O 1
ATOM 1920 N N . ALA A 1 245 ? 30.491 -3.044 -33.966 1.00 42.19 245 ALA A N 1
ATOM 1921 C CA . ALA A 1 245 ? 29.944 -1.747 -34.342 1.00 42.19 245 ALA A CA 1
ATOM 1922 C C . ALA A 1 245 ? 28.724 -1.952 -35.257 1.00 42.19 245 ALA A C 1
ATOM 1924 O O . ALA A 1 245 ? 28.846 -2.055 -36.475 1.00 42.19 245 ALA A O 1
ATOM 1925 N N . GLN A 1 246 ? 27.541 -2.071 -34.658 1.00 48.72 246 GLN A N 1
ATOM 1926 C CA . GLN A 1 246 ? 26.282 -1.997 -35.377 1.00 48.72 246 GLN A CA 1
ATOM 1927 C C . GLN A 1 246 ? 25.991 -0.522 -35.643 1.00 48.72 246 GLN A C 1
ATOM 1929 O O . GLN A 1 246 ? 26.242 0.339 -34.796 1.00 48.72 246 GLN A O 1
ATOM 1934 N N . ALA A 1 247 ? 25.496 -0.219 -36.841 1.00 42.16 247 ALA A N 1
ATOM 1935 C CA . ALA A 1 247 ? 25.109 1.134 -37.200 1.00 42.16 247 ALA A CA 1
ATOM 1936 C C . ALA A 1 247 ? 24.051 1.649 -36.203 1.00 42.16 247 ALA A C 1
ATOM 1938 O O . ALA A 1 247 ? 22.972 1.071 -36.092 1.00 42.16 247 ALA A O 1
ATOM 1939 N N . HIS A 1 248 ? 24.381 2.746 -35.514 1.00 53.38 248 HIS A N 1
ATOM 1940 C CA . HIS A 1 248 ? 23.535 3.501 -34.579 1.00 53.38 248 HIS A CA 1
ATOM 1941 C C . HIS A 1 248 ? 23.220 2.832 -33.216 1.00 53.38 248 HIS A C 1
ATOM 1943 O O . HIS A 1 248 ? 22.062 2.503 -32.943 1.00 53.38 248 HIS A O 1
ATOM 1949 N N . PRO A 1 249 ? 24.210 2.703 -32.311 1.00 53.38 249 PRO A N 1
ATOM 1950 C CA . PRO A 1 249 ? 23.987 2.238 -30.933 1.00 53.38 249 PRO A CA 1
ATOM 1951 C C . PRO A 1 249 ? 22.951 3.082 -30.161 1.00 53.38 249 PRO A C 1
ATOM 1953 O O . PRO A 1 249 ? 22.214 2.547 -29.332 1.00 53.38 249 PRO A O 1
ATOM 1956 N N . ASP A 1 250 ? 22.812 4.364 -30.505 1.00 59.56 250 ASP A N 1
ATOM 1957 C CA . ASP A 1 250 ? 21.866 5.288 -29.866 1.00 59.56 250 ASP A CA 1
ATOM 1958 C C . ASP A 1 250 ? 20.395 5.045 -30.262 1.00 59.56 250 ASP A C 1
ATOM 1960 O O . ASP A 1 250 ? 19.489 5.519 -29.583 1.00 59.56 250 ASP A O 1
ATOM 1964 N N . LEU A 1 251 ? 20.108 4.292 -31.340 1.00 66.50 251 LEU A N 1
ATOM 1965 C CA . LEU A 1 251 ? 18.722 4.096 -31.811 1.00 66.50 251 LEU A CA 1
ATOM 1966 C C . LEU A 1 251 ? 17.854 3.275 -30.849 1.00 66.50 251 LEU A C 1
ATOM 1968 O O . LEU A 1 251 ? 16.629 3.442 -30.841 1.00 66.50 251 LEU A O 1
ATOM 1972 N N . ASP A 1 252 ? 18.470 2.366 -30.093 1.00 82.88 252 ASP A N 1
ATOM 1973 C CA . ASP A 1 252 ? 17.769 1.441 -29.202 1.00 82.88 252 ASP A CA 1
ATOM 1974 C C . ASP A 1 252 ? 18.010 1.743 -27.719 1.00 82.88 252 ASP A C 1
ATOM 1976 O O . ASP A 1 252 ? 17.190 1.337 -26.899 1.00 82.88 252 ASP A O 1
ATOM 1980 N N . ALA A 1 253 ? 19.074 2.474 -27.364 1.00 80.50 253 ALA A N 1
ATOM 1981 C CA . ALA A 1 253 ? 19.446 2.753 -25.974 1.00 80.50 253 ALA A CA 1
ATOM 1982 C C . ALA A 1 253 ? 18.315 3.438 -25.184 1.00 80.50 253 ALA A C 1
ATOM 1984 O O . ALA A 1 253 ? 17.858 2.893 -24.178 1.00 80.50 253 ALA A O 1
ATOM 1985 N N . ASP A 1 254 ? 17.778 4.552 -25.693 1.00 80.62 254 ASP A N 1
ATOM 1986 C CA . ASP A 1 254 ? 16.665 5.279 -25.058 1.00 80.62 254 ASP A CA 1
ATOM 1987 C C . ASP A 1 254 ? 15.395 4.421 -24.943 1.00 80.62 254 ASP A C 1
ATOM 1989 O O . ASP A 1 254 ? 14.647 4.485 -23.965 1.00 80.62 254 ASP A O 1
ATOM 1993 N N . ARG A 1 255 ? 15.137 3.582 -25.954 1.00 87.56 255 ARG A N 1
ATOM 1994 C CA . ARG A 1 255 ? 13.973 2.683 -25.980 1.00 87.56 255 ARG A CA 1
ATOM 1995 C C . ARG A 1 255 ? 14.112 1.560 -24.968 1.00 87.56 255 ARG A C 1
ATOM 1997 O O . ARG A 1 255 ? 13.133 1.204 -24.319 1.00 87.56 255 ARG A O 1
ATOM 2004 N N . LEU A 1 256 ? 15.308 0.998 -24.839 1.00 87.12 256 LEU A N 1
ATOM 2005 C CA . LEU A 1 256 ? 15.603 -0.012 -23.838 1.00 87.12 256 LEU A CA 1
ATOM 2006 C C . LEU A 1 256 ? 15.477 0.582 -22.439 1.00 87.12 256 LEU A C 1
ATOM 2008 O O . LEU A 1 256 ? 14.859 -0.061 -21.592 1.00 87.12 256 LEU A O 1
ATOM 2012 N N . ASP A 1 257 ? 16.002 1.786 -22.194 1.00 84.25 257 ASP A N 1
ATOM 2013 C CA . ASP A 1 257 ? 15.890 2.475 -20.898 1.00 84.25 257 ASP A CA 1
ATOM 2014 C C . ASP A 1 257 ? 14.431 2.718 -20.478 1.00 84.25 257 ASP A C 1
ATOM 2016 O O . ASP A 1 257 ? 14.073 2.585 -19.307 1.00 84.25 257 ASP A O 1
ATOM 2020 N N . ALA A 1 258 ? 13.549 2.968 -21.449 1.00 87.56 258 ALA A N 1
ATOM 2021 C CA . ALA A 1 258 ? 12.121 3.148 -21.210 1.00 87.56 258 ALA A CA 1
ATOM 2022 C C . ALA A 1 258 ? 11.372 1.873 -20.757 1.00 87.56 258 ALA A C 1
ATOM 2024 O O . ALA A 1 258 ? 10.207 1.971 -20.367 1.00 87.56 258 ALA A O 1
ATOM 2025 N N . ILE A 1 259 ? 11.991 0.686 -20.800 1.00 90.69 259 ILE A N 1
ATOM 2026 C CA . ILE A 1 259 ? 11.363 -0.598 -20.443 1.00 90.69 259 ILE A CA 1
ATOM 2027 C C . ILE A 1 259 ? 12.162 -1.388 -19.398 1.00 90.69 259 ILE A C 1
ATOM 2029 O O . ILE A 1 259 ? 13.320 -1.104 -19.109 1.00 90.69 259 ILE A O 1
ATOM 2033 N N . GLY A 1 260 ? 11.539 -2.418 -18.818 1.00 89.31 260 GLY A N 1
ATOM 2034 C CA . GLY A 1 260 ? 12.134 -3.205 -17.733 1.00 89.31 260 GLY A CA 1
ATOM 2035 C C . GLY A 1 260 ? 12.043 -2.487 -16.384 1.00 89.31 260 GLY A C 1
ATOM 2036 O O . GLY A 1 260 ? 11.143 -1.675 -16.171 1.00 89.31 260 GLY A O 1
ATOM 2037 N N . ALA A 1 261 ? 12.952 -2.802 -15.461 1.00 88.31 261 ALA A N 1
ATOM 2038 C CA . ALA A 1 261 ? 12.925 -2.316 -14.083 1.00 88.31 261 ALA A CA 1
ATOM 2039 C C . ALA A 1 261 ? 12.920 -0.780 -13.976 1.00 88.31 261 ALA A C 1
ATOM 2041 O O . ALA A 1 261 ? 12.035 -0.218 -13.329 1.00 88.31 261 ALA A O 1
ATOM 2042 N N . PHE A 1 262 ? 13.835 -0.094 -14.669 1.00 88.31 262 PHE A N 1
ATOM 2043 C CA . PHE A 1 262 ? 13.860 1.372 -14.693 1.00 88.31 262 PHE A CA 1
ATOM 2044 C C . PHE A 1 2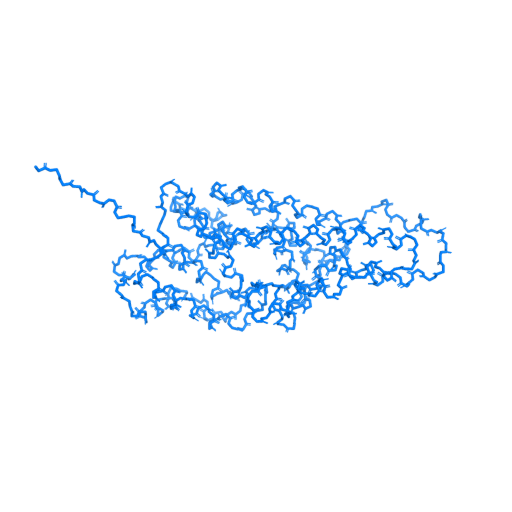62 ? 12.651 1.963 -15.416 1.00 88.31 262 PHE A C 1
ATOM 2046 O O . PHE A 1 262 ? 12.068 2.921 -14.914 1.00 88.31 262 PHE A O 1
ATOM 2053 N N . GLY A 1 263 ? 12.201 1.354 -16.517 1.00 92.00 263 GLY A N 1
ATOM 2054 C CA . GLY A 1 263 ? 10.966 1.750 -17.198 1.00 92.00 263 GLY A CA 1
ATOM 2055 C C . GLY A 1 263 ? 9.743 1.740 -16.274 1.00 92.00 263 GLY A C 1
ATOM 2056 O O . GLY A 1 263 ? 8.976 2.703 -16.251 1.00 92.00 263 GLY A O 1
ATOM 2057 N N . ILE A 1 264 ? 9.605 0.703 -15.438 1.00 94.19 264 ILE A N 1
ATOM 2058 C CA . ILE A 1 264 ? 8.558 0.619 -14.407 1.00 94.19 264 ILE A CA 1
ATOM 2059 C C . ILE A 1 264 ? 8.667 1.785 -13.421 1.00 94.19 264 ILE A C 1
ATOM 2061 O O . ILE A 1 264 ? 7.680 2.483 -13.179 1.00 94.19 264 ILE A O 1
ATOM 2065 N N . MET A 1 265 ? 9.860 2.014 -12.863 1.00 93.75 265 MET A N 1
ATOM 2066 C CA . MET A 1 265 ? 10.074 3.071 -11.873 1.00 93.75 265 MET A CA 1
ATOM 2067 C C . MET A 1 265 ? 9.830 4.464 -12.469 1.00 93.75 265 MET A C 1
ATOM 2069 O O . MET A 1 265 ? 9.146 5.275 -11.853 1.00 93.75 265 MET A O 1
ATOM 2073 N N . ARG A 1 266 ? 10.313 4.739 -13.687 1.00 93.31 266 ARG A N 1
ATOM 2074 C CA . ARG A 1 266 ? 10.104 6.022 -14.380 1.00 93.31 266 ARG A CA 1
ATOM 2075 C C . ARG A 1 266 ? 8.636 6.249 -14.725 1.00 93.31 266 ARG A C 1
ATOM 2077 O O . ARG A 1 266 ? 8.149 7.363 -14.557 1.00 93.31 266 ARG A O 1
ATOM 2084 N N . CYS A 1 267 ? 7.923 5.213 -15.167 1.00 95.56 267 CYS A N 1
ATOM 2085 C CA . CYS A 1 267 ? 6.492 5.302 -15.449 1.00 95.56 267 CYS A CA 1
ATOM 2086 C C . CYS A 1 267 ? 5.691 5.667 -14.192 1.00 95.56 267 CYS A C 1
ATOM 2088 O O . CYS A 1 267 ? 4.866 6.584 -14.233 1.00 95.56 267 CYS A O 1
ATOM 2090 N N . ALA A 1 268 ? 5.971 5.001 -13.069 1.00 95.81 268 ALA A N 1
ATOM 2091 C CA . ALA A 1 268 ? 5.330 5.295 -11.792 1.00 95.81 268 ALA A CA 1
ATOM 2092 C C . ALA A 1 268 ? 5.713 6.684 -11.258 1.00 95.81 268 ALA A C 1
ATOM 2094 O O . ALA A 1 268 ? 4.837 7.465 -10.897 1.00 95.81 268 ALA A O 1
ATOM 2095 N N . GLY A 1 269 ? 7.007 7.014 -11.287 1.00 95.00 269 GLY A N 1
ATOM 2096 C CA . GLY A 1 269 ? 7.548 8.315 -10.902 1.00 95.00 269 GLY A CA 1
ATOM 2097 C C . GLY A 1 269 ? 6.878 9.464 -11.645 1.00 95.00 269 GLY A C 1
ATOM 2098 O O . GLY A 1 269 ? 6.303 10.355 -11.024 1.00 95.00 269 GLY A O 1
ATOM 2099 N N . TYR A 1 270 ? 6.872 9.399 -12.979 1.00 94.25 270 TYR A N 1
ATOM 2100 C CA . TYR A 1 270 ? 6.214 10.399 -13.813 1.00 94.25 270 TYR A CA 1
ATOM 2101 C C . TYR A 1 270 ? 4.716 10.494 -13.513 1.00 94.25 270 TYR A C 1
ATOM 2103 O O . TYR A 1 270 ? 4.209 11.595 -13.319 1.00 94.25 270 TYR A O 1
ATOM 2111 N N . SER A 1 271 ? 4.022 9.355 -13.403 1.00 95.81 271 SER A N 1
ATOM 2112 C CA . SER A 1 271 ? 2.587 9.331 -13.091 1.00 95.81 271 SER A CA 1
ATOM 2113 C C . SER A 1 271 ? 2.285 10.066 -11.783 1.00 95.81 271 SER A C 1
ATOM 2115 O O . SER A 1 271 ? 1.426 10.942 -11.774 1.00 95.81 271 SER A O 1
ATOM 2117 N N . CYS A 1 272 ? 3.052 9.824 -10.716 1.00 94.56 272 CYS A N 1
ATOM 2118 C CA . CYS A 1 272 ? 2.876 10.547 -9.456 1.00 94.56 272 CYS A CA 1
ATOM 2119 C C . CYS A 1 272 ? 3.150 12.053 -9.582 1.00 94.56 272 CYS A C 1
ATOM 2121 O O . CYS A 1 272 ? 2.389 12.844 -9.032 1.00 94.56 272 CYS A O 1
ATOM 2123 N N . THR A 1 273 ? 4.173 12.473 -10.340 1.00 94.06 273 THR A N 1
ATOM 2124 C CA . THR A 1 273 ? 4.484 13.911 -10.515 1.00 94.06 273 THR A CA 1
ATOM 2125 C C . THR A 1 273 ? 3.392 14.700 -11.236 1.00 94.06 273 THR A C 1
ATOM 2127 O O . THR A 1 273 ? 3.282 15.905 -11.036 1.00 94.06 273 THR A O 1
ATOM 2130 N N . ILE A 1 274 ? 2.568 14.031 -12.049 1.00 94.25 274 ILE A N 1
ATOM 2131 C CA . ILE A 1 274 ? 1.419 14.640 -12.735 1.00 94.25 274 ILE A CA 1
ATOM 2132 C C . ILE A 1 274 ? 0.079 14.286 -12.072 1.00 94.25 274 ILE A C 1
ATOM 2134 O O . ILE A 1 274 ? -0.972 14.492 -12.672 1.00 94.25 274 ILE A O 1
ATOM 2138 N N . ASN A 1 275 ? 0.116 13.728 -10.859 1.00 93.31 275 ASN A N 1
ATOM 2139 C CA . ASN A 1 275 ? -1.052 13.287 -10.097 1.00 93.31 275 ASN A CA 1
ATOM 2140 C C . ASN A 1 275 ? -1.945 12.256 -10.823 1.00 93.31 275 ASN A C 1
ATOM 2142 O O . ASN A 1 275 ? -3.167 12.254 -10.687 1.00 93.31 275 ASN A O 1
ATOM 2146 N N . ARG A 1 276 ? -1.330 11.370 -11.611 1.00 94.69 276 ARG A N 1
ATOM 2147 C CA . ARG A 1 276 ? -1.991 10.246 -12.278 1.00 94.69 276 ARG A CA 1
ATOM 2148 C C . ARG A 1 276 ? -1.983 9.005 -11.372 1.00 94.69 276 ARG A C 1
ATOM 2150 O O . ARG A 1 276 ? -0.893 8.590 -10.965 1.00 94.69 276 ARG A O 1
ATOM 2157 N N . PRO A 1 277 ? -3.134 8.347 -11.128 1.00 94.62 277 PRO A N 1
ATOM 2158 C CA . PRO A 1 277 ? -3.191 7.135 -10.316 1.00 94.62 277 PRO A CA 1
ATOM 2159 C C . PRO A 1 277 ? -2.249 6.037 -10.820 1.00 94.62 277 PRO A C 1
ATOM 2161 O O . PRO A 1 277 ? -2.095 5.816 -12.025 1.00 94.62 277 PRO A O 1
ATOM 2164 N N . LEU A 1 278 ? -1.636 5.297 -9.896 1.00 94.81 278 LEU A N 1
ATOM 2165 C CA . LEU A 1 278 ? -0.763 4.180 -10.267 1.00 94.81 278 LEU A CA 1
ATOM 2166 C C . LEU A 1 278 ? -1.569 3.018 -10.862 1.00 94.81 278 LEU A C 1
ATOM 2168 O O . LEU A 1 278 ? -1.208 2.471 -11.904 1.00 94.81 278 LEU A O 1
ATOM 2172 N N . HIS A 1 279 ? -2.674 2.661 -10.211 1.00 93.06 279 HIS A N 1
ATOM 2173 C CA . HIS A 1 279 ? -3.600 1.626 -10.650 1.00 93.06 279 HIS A CA 1
ATOM 2174 C C . HIS A 1 279 ? -4.945 1.797 -9.941 1.00 93.06 279 HIS A C 1
ATOM 2176 O O . HIS A 1 279 ? -4.980 2.136 -8.757 1.00 93.06 279 HIS A O 1
ATOM 2182 N N . VAL A 1 280 ? -6.031 1.500 -10.648 1.00 89.81 280 VAL A N 1
ATOM 2183 C CA . VAL A 1 280 ? -7.409 1.538 -10.145 1.00 89.81 280 VAL A CA 1
ATOM 2184 C C . VAL A 1 280 ? -8.156 0.287 -10.612 1.00 89.81 280 VAL A C 1
ATOM 2186 O O . VAL A 1 280 ? -7.633 -0.472 -11.428 1.00 89.81 280 VAL A O 1
ATOM 2189 N N . ALA A 1 281 ? -9.362 0.057 -10.086 1.00 84.44 281 ALA A N 1
ATOM 2190 C CA . ALA A 1 281 ? -10.198 -1.061 -10.525 1.00 84.44 281 ALA A CA 1
ATOM 2191 C C . ALA A 1 281 ? -10.567 -0.915 -12.011 1.00 84.44 281 ALA A C 1
ATOM 2193 O O . ALA A 1 281 ? -10.680 0.197 -12.516 1.00 84.44 281 ALA A O 1
ATOM 2194 N N . THR A 1 282 ? -10.800 -2.026 -12.707 1.00 82.88 282 THR A N 1
ATOM 2195 C CA . THR A 1 282 ? -11.193 -2.035 -14.129 1.00 82.88 282 THR A CA 1
ATOM 2196 C C . THR A 1 282 ? -12.458 -1.233 -14.421 1.00 82.88 282 THR A C 1
ATOM 2198 O O . THR A 1 282 ? -12.560 -0.584 -15.454 1.00 82.88 282 THR A O 1
ATOM 2201 N N . GLU A 1 283 ? -13.412 -1.267 -13.502 1.00 83.31 283 GLU A N 1
ATOM 2202 C CA . GLU A 1 283 ? -14.682 -0.548 -13.556 1.00 83.31 283 GLU A CA 1
ATOM 2203 C C . GLU A 1 283 ? -14.577 0.936 -13.159 1.00 83.31 283 GLU A C 1
ATOM 2205 O O . GLU A 1 283 ? -15.541 1.682 -13.325 1.00 83.31 283 GLU A O 1
ATOM 2210 N N . ASP A 1 284 ? -13.424 1.387 -12.657 1.00 86.25 284 ASP A N 1
ATOM 2211 C CA . ASP A 1 284 ? -13.193 2.799 -12.359 1.00 86.25 284 ASP A CA 1
ATOM 2212 C C . ASP A 1 284 ? -13.066 3.604 -13.674 1.00 86.25 284 ASP A C 1
ATOM 2214 O O . ASP A 1 284 ? -12.325 3.186 -14.575 1.00 86.25 284 ASP A O 1
ATOM 2218 N N . PRO A 1 285 ? -13.739 4.764 -13.815 1.00 87.19 285 PRO A N 1
ATOM 2219 C CA . PRO A 1 285 ? -13.613 5.620 -14.997 1.00 87.19 285 PRO A CA 1
ATOM 2220 C C . PRO A 1 285 ? -12.172 6.043 -15.313 1.00 87.19 285 PRO A C 1
ATOM 2222 O O . PRO A 1 285 ? -11.844 6.264 -16.477 1.00 87.19 285 PRO A O 1
ATOM 2225 N N . ALA A 1 286 ? -11.301 6.127 -14.302 1.00 86.12 286 ALA A N 1
ATOM 2226 C CA . ALA A 1 286 ? -9.893 6.473 -14.466 1.00 86.12 286 ALA A CA 1
ATOM 2227 C C . ALA A 1 286 ? -9.018 5.288 -14.920 1.00 86.12 286 ALA A C 1
ATOM 2229 O O . ALA A 1 286 ? -7.811 5.455 -15.091 1.00 86.12 286 ALA A O 1
ATOM 2230 N N . SER A 1 287 ? -9.580 4.090 -15.128 1.00 87.69 287 SER A N 1
ATOM 2231 C CA . SER A 1 287 ? -8.826 2.872 -15.476 1.00 87.69 287 SER A CA 1
ATOM 2232 C C . SER A 1 287 ? -7.956 3.013 -16.727 1.00 87.69 287 SER A C 1
ATOM 2234 O O . SER A 1 287 ? -6.846 2.475 -16.749 1.00 87.69 287 SER A O 1
ATOM 2236 N N . GLY A 1 288 ? -8.401 3.791 -17.720 1.00 89.31 288 GLY A N 1
ATOM 2237 C CA . GLY A 1 288 ? -7.637 4.115 -18.932 1.00 89.31 288 GLY A CA 1
ATOM 2238 C C . GLY A 1 288 ? -6.543 5.174 -18.744 1.00 89.31 288 GLY A C 1
ATOM 2239 O O . GLY A 1 288 ? -5.690 5.337 -19.609 1.00 89.31 288 GLY A O 1
ATOM 2240 N N . GLU A 1 289 ? -6.520 5.872 -17.609 1.00 91.88 289 GLU A N 1
ATOM 2241 C CA . GLU A 1 289 ? -5.603 6.979 -17.323 1.00 91.88 289 GLU A CA 1
ATOM 2242 C C . GLU A 1 289 ? -4.747 6.682 -16.086 1.00 91.88 289 GLU A C 1
ATOM 2244 O O . GLU A 1 289 ? -4.600 7.503 -15.186 1.00 91.88 289 GLU A O 1
ATOM 2249 N N . THR A 1 290 ? -4.145 5.493 -16.035 1.00 95.62 290 THR A N 1
ATOM 2250 C CA . THR A 1 290 ? -3.252 5.082 -14.937 1.00 95.62 290 THR A CA 1
ATOM 2251 C C . THR A 1 290 ? -1.818 4.834 -15.391 1.00 95.62 290 THR A C 1
ATOM 2253 O O . THR A 1 290 ? -1.531 4.732 -16.588 1.00 95.62 290 THR A O 1
ATOM 2256 N N . ALA A 1 291 ? -0.890 4.704 -14.435 1.00 95.19 291 ALA A N 1
ATOM 2257 C CA . ALA A 1 291 ? 0.453 4.210 -14.736 1.00 95.19 291 ALA A CA 1
ATOM 2258 C C . ALA A 1 291 ? 0.374 2.829 -15.404 1.00 95.19 291 ALA A C 1
ATOM 2260 O O . ALA A 1 291 ? 0.981 2.633 -16.450 1.00 95.19 291 ALA A O 1
ATOM 2261 N N . VAL A 1 292 ? -0.439 1.907 -14.869 1.00 95.44 292 VAL A N 1
ATOM 2262 C CA . VAL A 1 292 ? -0.640 0.563 -15.443 1.00 95.44 292 VAL A CA 1
ATOM 2263 C C . VAL A 1 292 ? -1.232 0.608 -16.857 1.00 95.44 292 VAL A C 1
ATOM 2265 O O . VAL A 1 292 ? -0.745 -0.114 -17.726 1.00 95.44 292 VAL A O 1
ATOM 2268 N N . ALA A 1 293 ? -2.201 1.483 -17.144 1.00 95.00 293 ALA A N 1
ATOM 2269 C CA . ALA A 1 293 ? -2.726 1.655 -18.506 1.00 95.00 293 ALA A CA 1
ATOM 2270 C C . ALA A 1 293 ? -1.613 2.024 -19.504 1.00 95.00 293 ALA A C 1
ATOM 2272 O O . ALA A 1 293 ? -1.505 1.434 -20.581 1.00 95.00 293 ALA A O 1
ATOM 2273 N N . HIS A 1 294 ? -0.683 2.893 -19.090 1.00 94.75 294 HIS A N 1
ATOM 2274 C CA . HIS A 1 294 ? 0.453 3.298 -19.917 1.00 94.75 294 HIS A CA 1
ATOM 2275 C C . HIS A 1 294 ? 1.379 2.136 -20.323 1.00 94.75 294 HIS A C 1
ATOM 2277 O O . HIS A 1 294 ? 2.002 2.187 -21.393 1.00 94.75 294 HIS A O 1
ATOM 2283 N N . PHE A 1 295 ? 1.461 1.066 -19.521 1.00 95.62 295 PHE A N 1
ATOM 2284 C CA . PHE A 1 295 ? 2.201 -0.138 -19.913 1.00 95.62 295 PHE A CA 1
ATOM 2285 C C . PHE A 1 295 ? 1.605 -0.751 -21.176 1.00 95.62 295 PHE A C 1
ATOM 2287 O O . PHE A 1 295 ? 2.333 -1.021 -22.134 1.00 95.62 295 PHE A O 1
ATOM 2294 N N . HIS A 1 296 ? 0.288 -0.946 -21.179 1.00 95.00 296 HIS A N 1
ATOM 2295 C CA . HIS A 1 296 ? -0.440 -1.567 -22.281 1.00 95.00 296 HIS A CA 1
ATOM 2296 C C . HIS A 1 296 ? -0.476 -0.670 -23.518 1.00 95.00 296 HIS A C 1
ATOM 2298 O O . HIS A 1 296 ? -0.289 -1.146 -24.642 1.00 95.00 296 HIS A O 1
ATOM 2304 N N . ASP A 1 297 ? -0.633 0.635 -23.316 1.00 93.44 297 ASP A N 1
ATOM 2305 C CA . ASP A 1 297 ? -0.724 1.586 -24.417 1.00 93.44 297 ASP A CA 1
ATOM 2306 C C . ASP A 1 297 ? 0.608 1.805 -25.121 1.00 93.44 297 ASP A C 1
ATOM 2308 O O . ASP A 1 297 ? 0.628 1.966 -26.347 1.00 93.44 297 ASP A O 1
ATOM 2312 N N . LYS A 1 298 ? 1.717 1.799 -24.370 1.00 93.56 298 LYS A N 1
ATOM 2313 C CA . LYS A 1 298 ? 3.025 2.206 -24.885 1.00 93.56 298 LYS A CA 1
ATOM 2314 C C . LYS A 1 298 ? 4.151 1.243 -24.536 1.00 93.56 298 LYS A C 1
ATOM 2316 O O . LYS A 1 298 ? 4.763 0.699 -25.453 1.00 93.56 298 LYS A O 1
ATOM 2321 N N . LEU A 1 299 ? 4.453 1.038 -23.251 1.00 95.00 299 LEU A N 1
ATOM 2322 C CA . LEU A 1 299 ? 5.726 0.417 -22.844 1.00 95.00 299 LEU A CA 1
ATOM 2323 C C . LEU A 1 299 ? 5.891 -1.009 -23.381 1.00 95.00 299 LEU A C 1
ATOM 2325 O O . LEU A 1 299 ? 6.959 -1.368 -23.876 1.00 95.00 299 LEU A O 1
ATOM 2329 N N . LEU A 1 300 ? 4.822 -1.808 -23.370 1.00 96.38 300 LEU A N 1
ATOM 2330 C CA . LEU A 1 300 ? 4.856 -3.184 -23.869 1.00 96.38 300 LEU A CA 1
ATOM 2331 C C . LEU A 1 300 ? 5.095 -3.275 -25.385 1.00 96.38 300 LEU A C 1
ATOM 2333 O O . LEU A 1 300 ? 5.588 -4.305 -25.839 1.00 96.38 300 LEU A O 1
ATOM 2337 N N . LYS A 1 301 ? 4.810 -2.212 -26.148 1.00 95.69 301 LYS A N 1
ATOM 2338 C CA . LYS A 1 301 ? 4.985 -2.145 -27.611 1.00 95.69 301 LYS A CA 1
ATOM 2339 C C . LYS A 1 301 ? 6.398 -1.719 -28.024 1.00 95.69 301 LYS A C 1
ATOM 2341 O O . LYS A 1 301 ? 6.771 -1.844 -29.186 1.00 95.69 301 LYS A O 1
ATOM 2346 N N . ILE A 1 302 ? 7.212 -1.214 -27.089 1.00 93.06 302 ILE A N 1
ATOM 2347 C CA . ILE A 1 302 ? 8.546 -0.676 -27.400 1.00 93.06 302 ILE A CA 1
ATOM 2348 C C . ILE A 1 302 ? 9.476 -1.757 -27.962 1.00 93.06 302 ILE A C 1
ATOM 2350 O O . ILE A 1 302 ? 10.238 -1.464 -28.886 1.00 93.06 302 ILE A O 1
ATOM 2354 N N . LYS A 1 303 ? 9.380 -3.005 -27.479 1.00 92.75 303 LYS A N 1
ATOM 2355 C CA . LYS A 1 303 ? 10.217 -4.117 -27.965 1.00 92.75 303 LYS A CA 1
ATOM 2356 C C . LYS A 1 303 ? 10.125 -4.329 -29.483 1.00 92.75 303 LYS A C 1
ATOM 2358 O O . LYS A 1 303 ? 11.121 -4.694 -30.098 1.00 92.75 303 LYS A O 1
ATOM 2363 N N . ASP A 1 304 ? 8.971 -4.033 -30.083 1.00 92.69 304 ASP A N 1
ATOM 2364 C CA . ASP A 1 304 ? 8.702 -4.254 -31.508 1.00 92.69 304 ASP A CA 1
ATOM 2365 C C . ASP A 1 304 ? 9.317 -3.146 -32.385 1.00 92.69 304 ASP A C 1
ATOM 2367 O O . ASP A 1 304 ? 9.406 -3.269 -33.605 1.00 92.69 304 ASP A O 1
ATOM 2371 N N . SER A 1 305 ? 9.769 -2.051 -31.764 1.00 90.88 305 SER A N 1
ATOM 2372 C CA . SER A 1 305 ? 10.385 -0.907 -32.445 1.00 90.88 305 SER A CA 1
ATOM 2373 C C . SER A 1 305 ? 11.919 -0.955 -32.494 1.00 90.88 305 SER A C 1
ATOM 2375 O O . SER A 1 305 ? 12.519 -0.130 -33.192 1.00 90.88 305 SER A O 1
ATOM 2377 N N . LEU A 1 306 ? 12.540 -1.914 -31.794 1.00 90.94 306 LEU A N 1
ATOM 2378 C CA . LEU A 1 306 ? 13.994 -2.056 -31.671 1.00 90.94 306 LEU A CA 1
ATOM 2379 C C . LEU A 1 306 ? 14.630 -2.521 -32.988 1.00 90.94 306 LEU A C 1
ATOM 2381 O O . LEU A 1 306 ? 14.069 -3.344 -33.717 1.00 90.94 306 LEU A O 1
ATOM 2385 N N . LYS A 1 307 ? 15.794 -1.961 -33.323 1.00 89.44 307 LYS A N 1
ATOM 2386 C CA . LYS A 1 307 ? 16.425 -2.112 -34.645 1.00 89.44 307 LYS A CA 1
ATOM 2387 C C . LYS A 1 307 ? 17.529 -3.156 -34.644 1.00 89.44 307 LYS A C 1
ATOM 2389 O O . LYS A 1 307 ? 17.554 -4.021 -35.522 1.00 89.44 307 LYS A O 1
ATOM 2394 N N . THR A 1 308 ? 18.399 -3.086 -33.649 1.00 87.00 308 THR A N 1
ATOM 2395 C CA . THR A 1 308 ? 19.568 -3.949 -33.486 1.00 87.00 308 THR A CA 1
ATOM 2396 C C . THR A 1 308 ? 19.163 -5.331 -32.983 1.00 87.00 308 THR A C 1
ATOM 2398 O O . THR A 1 308 ? 18.178 -5.480 -32.259 1.00 87.00 308 THR A O 1
ATOM 2401 N N . ASP A 1 309 ? 19.917 -6.370 -33.339 1.00 87.44 309 ASP A N 1
ATOM 2402 C CA . ASP A 1 309 ? 19.622 -7.727 -32.853 1.00 87.44 309 ASP A CA 1
ATOM 2403 C C . ASP A 1 309 ? 19.889 -7.861 -31.350 1.00 87.44 309 ASP A C 1
ATOM 2405 O O . ASP A 1 309 ? 19.118 -8.506 -30.635 1.00 87.44 309 ASP A O 1
ATOM 2409 N N . LEU A 1 310 ? 20.921 -7.172 -30.848 1.00 85.44 310 LEU A N 1
ATOM 2410 C CA . LEU A 1 310 ? 21.165 -7.056 -29.413 1.00 85.44 310 LEU A CA 1
ATOM 2411 C C . LEU A 1 310 ? 20.025 -6.304 -28.717 1.00 85.44 310 LEU A C 1
ATOM 2413 O O . LEU A 1 310 ? 19.527 -6.768 -27.693 1.00 85.44 310 LEU A O 1
ATOM 2417 N N . GLY A 1 311 ? 19.575 -5.187 -29.293 1.00 87.50 311 GLY A N 1
ATOM 2418 C CA . GLY A 1 311 ? 18.447 -4.422 -28.781 1.00 87.50 311 GLY A CA 1
ATOM 2419 C C . GLY A 1 311 ? 17.192 -5.273 -28.708 1.00 87.50 311 GLY A C 1
ATOM 2420 O O . GLY A 1 311 ? 16.602 -5.379 -27.640 1.00 87.50 311 GLY A O 1
ATOM 2421 N N . LYS A 1 312 ? 16.834 -5.988 -29.779 1.00 90.00 312 LYS A N 1
ATOM 2422 C CA . LYS A 1 312 ? 15.712 -6.938 -29.761 1.00 90.00 312 LYS A CA 1
ATOM 2423 C C . LYS A 1 312 ? 15.868 -7.970 -28.647 1.00 90.00 312 LYS A C 1
ATOM 2425 O O . LYS A 1 312 ? 14.901 -8.192 -27.924 1.00 90.00 312 LYS A O 1
ATOM 2430 N N . LYS A 1 313 ? 17.048 -8.577 -28.470 1.00 88.62 313 LYS A N 1
ATOM 2431 C CA . LYS A 1 313 ? 17.293 -9.556 -27.396 1.00 88.62 313 LYS A CA 1
ATOM 2432 C C . LYS A 1 313 ? 17.034 -8.952 -26.009 1.00 88.62 313 LYS A C 1
ATOM 2434 O O . LYS A 1 313 ? 16.177 -9.452 -25.282 1.00 88.62 313 LYS A O 1
ATOM 2439 N N . LEU A 1 314 ? 17.702 -7.844 -25.679 1.00 88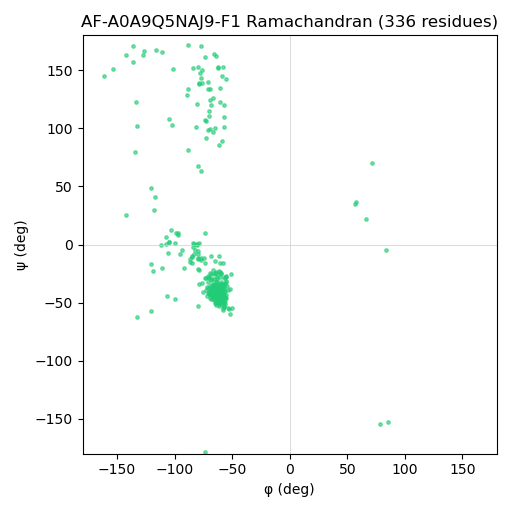.25 314 LEU A N 1
ATOM 2440 C CA . LEU A 1 314 ? 17.540 -7.147 -24.395 1.00 88.25 314 LEU A CA 1
ATOM 2441 C C . LEU A 1 314 ? 16.103 -6.642 -24.195 1.00 88.25 314 LEU A C 1
ATOM 2443 O O . LEU A 1 314 ? 15.556 -6.683 -23.094 1.00 88.25 314 LEU A O 1
ATOM 2447 N N . GLY A 1 315 ? 15.460 -6.199 -25.273 1.00 91.31 315 GLY A N 1
ATOM 2448 C CA . GLY A 1 315 ? 14.079 -5.741 -25.273 1.00 91.31 315 GLY A CA 1
ATOM 2449 C C . GLY A 1 315 ? 13.083 -6.847 -24.950 1.00 91.31 315 GLY A C 1
ATOM 2450 O O . GLY A 1 315 ? 12.138 -6.600 -24.205 1.00 91.31 315 GLY A O 1
ATOM 2451 N N . HIS A 1 316 ? 13.303 -8.071 -25.442 1.00 92.50 316 HIS A N 1
ATOM 2452 C CA . HIS A 1 316 ? 12.490 -9.232 -25.069 1.00 92.50 316 HIS A CA 1
ATOM 2453 C C . HIS A 1 316 ? 12.651 -9.577 -23.584 1.00 92.50 316 HIS A C 1
ATOM 2455 O O . HIS A 1 316 ? 11.652 -9.808 -22.905 1.00 92.50 316 HIS A O 1
ATOM 2461 N N . GLU A 1 317 ? 13.878 -9.558 -23.060 1.00 89.75 317 GLU A N 1
ATOM 2462 C CA . GLU A 1 317 ? 14.155 -9.808 -21.638 1.00 89.75 317 GLU A CA 1
ATOM 2463 C C . GLU A 1 317 ? 13.466 -8.764 -20.739 1.00 89.75 317 GLU A C 1
ATOM 2465 O O . GLU A 1 317 ? 12.712 -9.117 -19.825 1.00 89.75 317 GLU A O 1
ATOM 2470 N N . ARG A 1 318 ? 13.630 -7.469 -21.046 1.00 92.31 318 ARG A N 1
ATOM 2471 C CA . ARG A 1 318 ? 12.977 -6.363 -20.321 1.00 92.31 318 ARG A CA 1
ATOM 2472 C C . ARG A 1 318 ? 11.451 -6.393 -20.454 1.00 92.31 318 ARG A C 1
ATOM 2474 O O . ARG A 1 318 ? 10.747 -6.131 -19.480 1.00 92.31 318 ARG A O 1
ATOM 2481 N N . HIS A 1 319 ? 10.920 -6.758 -21.620 1.00 93.94 319 HIS A N 1
ATOM 2482 C CA . HIS A 1 319 ? 9.482 -6.935 -21.828 1.00 93.94 319 HIS A CA 1
ATOM 2483 C C . HIS A 1 319 ? 8.910 -8.076 -20.981 1.00 93.94 319 HIS A C 1
ATOM 2485 O O . HIS A 1 319 ? 7.908 -7.885 -20.295 1.00 93.94 319 HIS A O 1
ATOM 2491 N N . ASN A 1 320 ? 9.561 -9.241 -20.969 1.00 92.94 320 ASN A N 1
ATOM 2492 C CA . ASN A 1 320 ? 9.127 -10.383 -20.160 1.00 92.94 320 ASN A CA 1
ATOM 2493 C C . ASN A 1 320 ? 9.153 -10.062 -18.660 1.00 92.94 320 ASN A C 1
ATOM 2495 O O . ASN A 1 320 ? 8.272 -10.496 -17.909 1.00 92.94 320 ASN A O 1
ATOM 2499 N N . PHE A 1 321 ? 10.119 -9.251 -18.225 1.00 91.19 321 PHE A N 1
ATOM 2500 C CA . PHE A 1 321 ? 10.134 -8.726 -16.866 1.00 91.19 321 PHE A CA 1
ATOM 2501 C C . PHE A 1 321 ? 8.913 -7.842 -16.574 1.00 91.19 321 PHE A C 1
ATOM 2503 O O . PHE A 1 321 ? 8.241 -8.051 -15.565 1.00 91.19 321 PHE A O 1
ATOM 2510 N N . MET A 1 322 ? 8.561 -6.911 -17.468 1.00 93.88 322 MET A N 1
ATOM 2511 C CA . MET A 1 322 ? 7.356 -6.084 -17.304 1.00 93.88 322 MET A CA 1
ATOM 2512 C C . MET A 1 322 ? 6.067 -6.917 -17.274 1.00 93.88 322 MET A C 1
ATOM 2514 O O . MET A 1 322 ? 5.179 -6.627 -16.478 1.00 93.88 322 MET A O 1
ATOM 2518 N N . LEU A 1 323 ? 5.960 -7.983 -18.074 1.00 95.19 323 LEU A N 1
ATOM 2519 C CA . LEU A 1 323 ? 4.817 -8.904 -17.997 1.00 95.19 323 LEU A CA 1
ATOM 2520 C C . LEU A 1 323 ? 4.752 -9.618 -16.640 1.00 95.19 323 LEU A C 1
ATO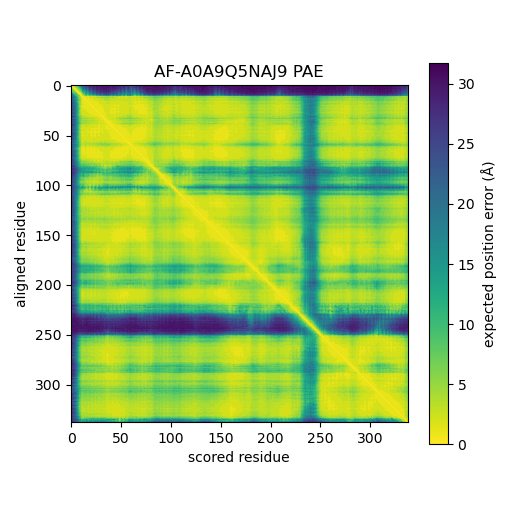M 2522 O O . LEU A 1 323 ? 3.681 -9.738 -16.045 1.00 95.19 323 LEU A O 1
ATOM 2526 N N . SER A 1 324 ? 5.903 -10.052 -16.121 1.00 93.25 324 SER A N 1
ATOM 2527 C CA . SER A 1 324 ? 5.999 -10.666 -14.792 1.00 93.25 324 SER A CA 1
ATOM 2528 C C . SER A 1 324 ? 5.610 -9.680 -13.685 1.00 93.25 324 SER A C 1
ATOM 2530 O O . SER A 1 324 ? 4.928 -10.061 -12.735 1.00 93.25 324 SER A O 1
ATOM 2532 N N . PHE A 1 325 ? 5.986 -8.409 -13.840 1.00 94.00 325 PHE A N 1
ATOM 2533 C CA . PHE A 1 325 ? 5.593 -7.308 -12.966 1.00 94.00 325 PHE A CA 1
ATOM 2534 C C . PHE A 1 325 ? 4.082 -7.054 -12.975 1.00 94.00 325 PHE A C 1
ATOM 2536 O O . PHE A 1 325 ? 3.469 -7.019 -11.910 1.00 94.00 325 PHE A O 1
ATOM 2543 N N . LEU A 1 326 ? 3.460 -6.961 -14.153 1.00 94.56 326 LEU A N 1
ATOM 2544 C CA . LEU A 1 326 ? 2.006 -6.801 -14.275 1.00 94.56 326 LEU A CA 1
ATOM 2545 C C . LEU A 1 326 ? 1.252 -8.000 -13.679 1.00 94.56 326 LEU A C 1
ATOM 2547 O O . LEU A 1 326 ? 0.242 -7.828 -13.003 1.00 94.56 326 LEU A O 1
ATOM 2551 N N . ASN A 1 327 ? 1.767 -9.219 -13.852 1.00 93.44 327 ASN A N 1
ATOM 2552 C CA . ASN A 1 327 ? 1.200 -10.407 -13.213 1.00 93.44 327 ASN A CA 1
ATOM 2553 C C . ASN A 1 327 ? 1.306 -10.352 -11.678 1.00 93.44 327 ASN A C 1
ATOM 2555 O O . ASN A 1 327 ? 0.366 -10.735 -10.985 1.00 93.44 327 ASN A O 1
ATOM 2559 N N . ALA A 1 328 ? 2.430 -9.872 -11.136 1.00 92.62 328 ALA A N 1
ATOM 2560 C CA . ALA A 1 328 ? 2.583 -9.668 -9.697 1.00 92.62 328 ALA A CA 1
ATOM 2561 C C . ALA A 1 328 ? 1.599 -8.609 -9.169 1.00 92.62 328 ALA A C 1
ATOM 2563 O O . ALA A 1 328 ? 0.916 -8.876 -8.182 1.00 92.62 328 ALA A O 1
ATOM 2564 N N . LEU A 1 329 ? 1.438 -7.478 -9.870 1.00 92.50 329 LEU A N 1
ATOM 2565 C CA . LEU A 1 329 ? 0.423 -6.467 -9.545 1.00 92.50 329 LEU A CA 1
ATOM 2566 C C . LEU A 1 329 ? -0.988 -7.056 -9.526 1.00 92.50 329 LEU A C 1
ATOM 2568 O O . LEU A 1 329 ? -1.713 -6.867 -8.553 1.00 92.50 329 LEU A O 1
ATOM 2572 N N . ASN A 1 330 ? -1.358 -7.817 -10.557 1.00 91.19 330 ASN A N 1
ATOM 2573 C CA . ASN A 1 330 ? -2.679 -8.437 -10.642 1.00 91.19 330 ASN A CA 1
ATOM 2574 C C . ASN A 1 330 ? -2.925 -9.420 -9.492 1.00 91.19 330 ASN A C 1
ATOM 2576 O O . ASN A 1 330 ? -4.021 -9.449 -8.945 1.00 91.19 330 ASN A O 1
ATOM 2580 N N . LYS A 1 331 ? -1.917 -10.201 -9.080 1.00 90.38 331 LYS A N 1
ATOM 2581 C CA . LYS A 1 331 ? -2.028 -11.094 -7.913 1.00 90.38 331 LYS A CA 1
ATOM 2582 C C . LYS A 1 331 ? -2.204 -10.319 -6.610 1.00 90.38 331 LYS A C 1
ATOM 2584 O O . LYS A 1 331 ? -3.060 -10.671 -5.802 1.00 90.38 331 LYS A O 1
ATOM 2589 N N . GLU A 1 332 ? -1.413 -9.265 -6.416 1.00 91.19 332 GLU A N 1
ATOM 2590 C CA . GLU A 1 332 ? -1.517 -8.387 -5.246 1.00 91.19 332 GLU A CA 1
ATOM 2591 C C . GLU A 1 332 ? -2.890 -7.710 -5.177 1.00 91.19 332 GLU A C 1
ATOM 2593 O O . GLU A 1 332 ? -3.469 -7.616 -4.096 1.00 91.19 332 GLU A O 1
ATOM 2598 N N . TYR A 1 333 ? -3.434 -7.308 -6.327 1.00 88.06 333 TYR A N 1
ATOM 2599 C CA . TYR A 1 333 ? -4.751 -6.690 -6.441 1.00 88.06 333 TYR A CA 1
ATOM 2600 C C . TYR A 1 333 ? -5.908 -7.696 -6.330 1.00 88.06 333 TYR A C 1
ATOM 2602 O O . TYR A 1 333 ? -6.949 -7.376 -5.769 1.00 88.06 333 TYR A O 1
ATOM 2610 N N . ALA A 1 334 ? -5.748 -8.934 -6.803 1.00 85.81 334 ALA A N 1
ATOM 2611 C CA . ALA A 1 334 ? -6.794 -9.957 -6.735 1.00 85.81 334 ALA A CA 1
ATOM 2612 C C . ALA A 1 334 ? -7.115 -10.379 -5.294 1.00 85.81 334 ALA A C 1
ATOM 2614 O O . ALA A 1 334 ? -8.278 -10.602 -4.970 1.00 85.81 334 ALA A O 1
ATOM 2615 N N . ILE A 1 335 ? -6.110 -10.430 -4.411 1.00 76.19 335 ILE A N 1
ATOM 2616 C CA . ILE A 1 335 ? -6.318 -10.631 -2.962 1.00 76.19 335 ILE A CA 1
ATOM 2617 C C . ILE A 1 335 ? -7.211 -9.526 -2.384 1.00 76.19 335 ILE A C 1
ATOM 2619 O O . ILE A 1 335 ? -8.009 -9.756 -1.484 1.00 76.19 335 ILE A O 1
ATOM 2623 N N . VAL A 1 336 ? -7.073 -8.325 -2.936 1.00 65.25 336 VAL A N 1
ATOM 2624 C CA . VAL A 1 336 ? -7.798 -7.111 -2.571 1.00 65.25 336 VAL A CA 1
ATOM 2625 C C . VAL A 1 336 ? -9.171 -7.046 -3.263 1.00 65.25 336 VAL A C 1
ATOM 2627 O O . VAL A 1 336 ? -9.959 -6.176 -2.941 1.00 65.25 336 VAL A O 1
ATOM 2630 N N . ALA A 1 337 ? -9.523 -7.926 -4.198 1.00 58.50 337 ALA A N 1
ATOM 2631 C CA . ALA A 1 337 ? -10.837 -7.906 -4.857 1.00 58.50 337 ALA A CA 1
ATOM 2632 C C . ALA A 1 337 ? -11.887 -8.828 -4.194 1.00 58.50 337 ALA A C 1
ATOM 2634 O O . ALA A 1 337 ? -13.037 -8.833 -4.629 1.00 58.50 337 ALA A O 1
ATOM 2635 N N . GLN A 1 338 ? -11.497 -9.606 -3.174 1.00 49.31 338 GLN A N 1
ATOM 2636 C CA . GLN A 1 338 ? -12.324 -10.609 -2.472 1.00 49.31 338 GLN A CA 1
ATOM 2637 C C . GLN A 1 338 ? -12.916 -10.090 -1.154 1.00 49.31 338 GLN A C 1
ATOM 2639 O O . GLN A 1 338 ? -14.002 -10.571 -0.759 1.00 49.31 338 GLN A O 1
#

Nearest PDB structures (foldseek):
  2pjq-assembly1_C  TM=8.325E-01  e=7.369E-07  Lactiplantibacillus plantarum WCFS1
  2pjq-assembly1_B  TM=8.239E-01  e=9.900E-07  Lactiplantibacillus plantarum WCFS1
  2qgs-assembly1_A  TM=7.965E-01  e=1.509E-06  Staphylococcus epidermidis ATCC 12228
  3nr1-assembly1_B  TM=5.910E-01  e=1.816E+00  Homo sapiens

Foldseek 3Di:
DDDPPPPPPCPPPDPLLVLLLVLLLVVLQVLQVVPFQLQGSVLLLLLLLQLLLLQVVDPPRADNSLLNSLSSCLCSLPCVPDPPVSNPPPLVVVVVSLVPRPGPDNCPVVVSSVVSSVLSCCLDPVNVVVCVVVVNDDVCNVPVSSSLSSNLSSLLCCFALNVLLSLLQVCLQVVFAQADDPPDPCRCGHSLVCCVPPNLCSLVVRRGPVSNVSSVVRNVLVVVLNVVVCVVVDPVPDCVVVPPPDPCPPQQPVLLCCFANNVSSVLSNVCRNVRFHQADDPPDPSRCGHSVVCCVVPNLCSLVVDDDPVSNVSSVVRNVNVVVSVVRVVVSVVSSVD

pLDDT: mean 84.89, std 15.52, range [32.97, 98.56]

Solvent-accessible surface area (backbone atoms only — not comparable to full-atom values): 18426 Å² total; per-residue (Å²): 141,80,85,81,78,75,83,72,75,80,62,82,70,45,77,46,54,45,51,50,51,50,51,46,50,53,50,33,46,64,63,30,66,84,44,47,44,48,67,18,58,64,54,35,53,47,23,24,33,35,18,51,54,38,38,74,71,42,83,76,72,54,61,63,65,55,31,41,53,31,28,46,51,48,64,60,58,40,70,92,79,40,53,74,78,68,47,70,43,62,56,62,59,50,46,54,50,64,74,66,55,92,49,89,57,60,42,71,85,73,44,50,48,62,52,34,45,57,35,37,72,50,42,48,69,69,48,47,53,51,31,53,77,69,71,63,68,51,68,64,79,75,66,43,56,44,45,38,25,34,30,26,20,49,51,45,54,54,34,29,50,58,20,49,33,28,44,24,8,47,23,43,63,71,72,35,49,59,71,64,57,84,85,43,90,60,30,80,60,18,36,55,35,45,42,68,76,47,43,68,59,44,48,84,67,40,72,42,71,63,36,34,54,56,28,54,60,27,49,58,53,42,51,60,44,52,51,62,57,45,61,79,72,37,89,84,67,49,73,80,82,58,78,66,89,59,91,62,72,73,77,32,48,66,57,47,54,52,35,23,58,60,16,50,28,51,45,21,12,52,24,22,65,71,64,28,42,49,67,66,54,85,88,40,89,59,33,80,59,20,34,56,34,44,37,74,76,43,48,69,55,46,44,82,70,41,79,48,72,66,41,34,54,54,25,50,56,26,45,52,48,45,52,52,45,53,52,44,36,50,54,63,47,51,62,41,73,113

Organism: Sanghuangporus baumii (NCBI:txid108892)

Radius of gyration: 22.75 Å; Cα contacts (8 Å, |Δi|>4): 415; chains: 1; bounding box: 74×50×63 Å

Secondary structure (DSSP, 8-state):
----------PSSPHHHHHHHHHHHHHHHHHTTTS-TTSSHHHHHHHHHHHHHHHHH-SSPP-HHHHHHHHHHTTTT-TTTS-TTTTS-HHHHHHHHHHH--SS--TTTTSHHHHHHHHHHHHSHHHHHHHHHTT---HHHHH-HHHHHHHHHHHHHTSHHHHHHHHHHHHHHTT--S---TTSTTGGGSHHHHHHHTGGGSGGG--SHHHHHHHHHHHHHHHHHHHHHHTTS-TT--GGGG-S--S-THHHHHHHHTSHHHHHHHHHHHHHHTT--S---TTSGGGGSSHHHHHHHTGGGGGGG--SHHHHHHHHHHHHHHHHHHHHHHHHHHHTT-